Protein AF-A0A940GQX9-F1 (afdb_monomer)

Nearest PDB structures (foldseek):
  3dcx-assembly1_E  TM=7.881E-01  e=9.256E-03  Shewanella loihica PV-4
  6xtb-assembly1_E  TM=5.334E-01  e=6.607E-03  Homo sapiens
  4dx9-assembly17_g  TM=6.484E-01  e=3.370E-02  Homo sapiens
  3b77-assembly1_C  TM=5.175E-01  e=1.160E-01  Exiguobacterium sibiricum 255-15
  6vbv-assembly1_5  TM=4.400E-01  e=3.015E-01  Bos taurus

Sequence (213 aa):
MDDATRIATLDRLAGLYRAGNLTAEEYAAQKTKLLNADDADGSLPAEKPVEQFHGSTAGWLFGSGLGWLAILLILSPILAFALTDSSGVRYASLALLVAACAAIGWRWIGNVAKKYELTNQRLIMRTGIVLKRVDEIELYRIKDSRVDFSIINQLTGIGTITLRSSDVSSRESDFVLRDIPRAREIRETLRGLVDRARQRRQVRELDIDERSI

Solvent-accessible surface area (backbone atoms only — not comparable to full-atom values): 11565 Å² total; per-residue (Å²): 132,59,71,67,64,48,52,55,50,51,53,50,50,53,48,36,40,74,71,66,76,35,55,75,65,59,46,51,52,52,53,48,54,57,59,53,59,54,65,74,75,75,59,81,70,76,87,45,84,73,49,75,51,49,37,33,58,67,40,37,34,72,28,33,74,68,24,49,49,51,52,48,50,43,51,52,30,55,50,51,43,75,77,45,86,52,65,70,56,38,55,51,23,51,54,46,38,53,52,42,52,50,53,53,48,54,52,40,52,58,28,74,22,33,42,39,39,36,38,62,55,33,40,39,41,38,40,45,81,86,70,72,46,77,50,75,45,50,28,58,44,50,74,49,76,48,75,51,64,51,80,50,6,61,77,68,39,21,19,31,40,40,36,36,65,72,57,76,89,59,72,88,66,62,49,72,46,54,34,22,66,49,32,68,60,53,50,50,53,48,50,60,38,26,54,51,35,40,51,58,51,53,57,53,57,54,60,54,58,70,73,75,116

Secondary structure (DSSP, 8-state):
--HHHHHHHHHHHHHHHHTTSS-HHHHHHHHHHHHHTTTTSS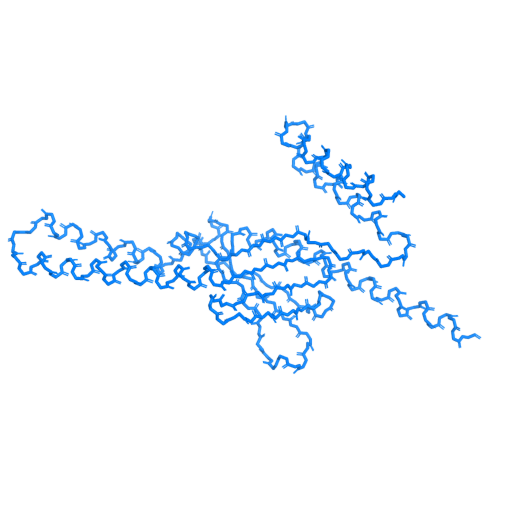SPPPP-EEEEEE--HHHHHHHSHHHHHHHHHHHHHHHHHHH---HHHHHHHHHHHHHHHHHHHHHHHHHHTEEEEEESSEEEEEE-SSS-EEEEEEGGGEEEEEEE--HHHHHHTEEEEEEEE--SSS-S--EEEEEEETHHHHHHHHHHHHHHHHHHHHHHHHHHHHT--

Radius of gyration: 23.33 Å; Cα contacts (8 Å, |Δi|>4): 265; chains: 1; bounding box: 53×35×86 Å

Foldseek 3Di:
DDPVVLVVVLVVLVVCVVVVNDDPVRSVVVNVVSVVVQVPPLDDPDKDWDDKFFADLVLCLQFDPVNVVLVCLLVVLVVQCVPDPPPVSVVVSVVSNVVSVVVSVVVVQQGVQWMWIDILFWIWIWGGDPDIDIDIDTLLQWDDKDWDGDPRCVVQQFTKIWTDGPDPVPPPDTDIRHNTHNNVVVRVVSVVSSVVNNVSVVVVVVVVVVVVD

Structure (mmCIF, N/CA/C/O backbone):
data_AF-A0A940GQX9-F1
#
_entry.id   AF-A0A940GQX9-F1
#
loop_
_atom_site.group_PDB
_atom_site.id
_atom_site.type_symbol
_atom_site.label_atom_id
_atom_site.label_alt_id
_atom_site.label_comp_id
_atom_site.label_asym_id
_atom_site.label_entity_id
_atom_site.label_seq_id
_atom_site.pdbx_PDB_ins_code
_atom_site.Cartn_x
_atom_site.Cartn_y
_atom_site.Cartn_z
_atom_site.occupancy
_atom_site.B_iso_or_equiv
_atom_site.auth_seq_id
_atom_site.auth_comp_id
_atom_site.auth_asym_id
_atom_site.auth_atom_id
_atom_site.pdbx_PDB_model_num
ATOM 1 N N . MET A 1 1 ? -30.828 -8.894 19.336 1.00 61.03 1 MET A N 1
ATOM 2 C CA . MET A 1 1 ? -31.126 -9.140 17.906 1.00 61.03 1 MET A CA 1
ATOM 3 C C . MET A 1 1 ? -30.161 -10.216 17.463 1.00 61.03 1 MET A C 1
ATOM 5 O O . MET A 1 1 ? -28.987 -10.060 17.766 1.00 61.03 1 MET A O 1
ATOM 9 N N . ASP A 1 2 ? -30.631 -11.318 16.884 1.00 69.94 2 ASP A N 1
ATOM 10 C CA . ASP A 1 2 ? -29.729 -12.399 16.472 1.00 69.94 2 ASP A CA 1
ATOM 11 C C . ASP A 1 2 ? -28.834 -11.973 15.286 1.00 69.94 2 ASP A C 1
ATOM 13 O O . ASP A 1 2 ? -29.110 -10.983 14.596 1.00 69.94 2 ASP A O 1
ATOM 17 N N . ASP A 1 3 ? -27.749 -12.721 15.066 1.00 68.44 3 ASP A N 1
ATOM 18 C CA . ASP A 1 3 ? -26.718 -12.397 14.074 1.00 68.44 3 ASP A CA 1
ATOM 19 C C . ASP A 1 3 ? -27.233 -12.471 12.619 1.00 68.44 3 ASP A C 1
ATOM 21 O O . ASP A 1 3 ? -26.827 -11.677 11.767 1.00 68.44 3 ASP A O 1
ATOM 25 N N . ALA A 1 4 ? -28.200 -13.350 12.332 1.00 73.44 4 ALA A N 1
ATOM 26 C CA . ALA A 1 4 ? -28.791 -13.509 11.002 1.00 73.44 4 ALA A CA 1
ATOM 27 C C . ALA A 1 4 ? -29.699 -12.323 10.640 1.00 73.44 4 ALA A C 1
ATOM 29 O O . ALA A 1 4 ? -29.631 -11.790 9.528 1.00 73.44 4 ALA A O 1
ATOM 30 N N . THR A 1 5 ? -30.483 -11.839 11.602 1.00 78.88 5 THR A N 1
ATOM 31 C CA . THR A 1 5 ? -31.335 -10.654 11.447 1.00 78.88 5 THR A CA 1
ATOM 32 C C . THR A 1 5 ? -30.493 -9.395 11.204 1.00 78.88 5 THR A C 1
ATOM 34 O O . THR A 1 5 ? -30.845 -8.543 10.382 1.00 78.88 5 THR A O 1
ATOM 37 N N . ARG A 1 6 ? -29.324 -9.284 11.848 1.00 72.81 6 ARG A N 1
ATOM 38 C CA . ARG A 1 6 ? -28.368 -8.182 11.633 1.00 72.81 6 ARG A CA 1
ATOM 39 C C . ARG A 1 6 ? -27.724 -8.224 10.247 1.00 72.81 6 ARG A C 1
ATOM 41 O O . ARG A 1 6 ? -27.697 -7.192 9.576 1.00 72.81 6 ARG A O 1
ATOM 48 N N . ILE A 1 7 ? -27.259 -9.391 9.794 1.00 77.31 7 ILE A N 1
ATOM 49 C CA . ILE A 1 7 ? -26.670 -9.563 8.453 1.00 77.31 7 ILE A CA 1
ATOM 50 C C . ILE A 1 7 ? -27.686 -9.202 7.364 1.00 77.31 7 ILE A C 1
ATOM 52 O O . ILE A 1 7 ? -27.360 -8.432 6.460 1.00 77.31 7 ILE A O 1
ATOM 56 N N . ALA A 1 8 ? -28.934 -9.657 7.497 1.00 84.75 8 ALA A N 1
ATOM 57 C CA . ALA A 1 8 ? -30.012 -9.282 6.583 1.00 84.75 8 ALA A CA 1
ATOM 58 C C . ALA A 1 8 ? -30.266 -7.761 6.573 1.00 84.75 8 ALA A C 1
ATOM 60 O O . ALA A 1 8 ? -30.528 -7.169 5.525 1.00 84.75 8 ALA A O 1
ATOM 61 N N . THR A 1 9 ? -30.136 -7.103 7.728 1.00 87.75 9 THR A N 1
ATOM 62 C CA . THR A 1 9 ? -30.294 -5.645 7.841 1.00 87.75 9 THR A CA 1
ATOM 63 C C . THR A 1 9 ? -29.144 -4.889 7.164 1.00 87.75 9 THR A C 1
ATOM 65 O O . THR A 1 9 ? -29.384 -3.907 6.462 1.00 87.75 9 THR A O 1
ATOM 68 N N . LEU A 1 10 ? -27.899 -5.351 7.323 1.00 85.38 10 LEU A N 1
ATOM 69 C CA . LEU A 1 10 ? -26.729 -4.754 6.669 1.00 85.38 10 LEU A CA 1
ATOM 70 C C . LEU A 1 10 ? -26.767 -4.923 5.147 1.00 85.38 10 LEU A C 1
ATOM 72 O O . LEU A 1 10 ? -26.469 -3.971 4.425 1.00 85.38 10 LEU A O 1
ATOM 76 N N . ASP A 1 11 ? -27.172 -6.096 4.657 1.00 89.44 11 ASP A N 1
ATOM 77 C CA . ASP A 1 11 ? -27.303 -6.339 3.218 1.00 89.44 11 ASP A CA 1
ATOM 78 C C . ASP A 1 11 ? -28.425 -5.482 2.608 1.00 89.44 11 ASP A C 1
ATOM 80 O O . ASP A 1 11 ? -28.253 -4.865 1.553 1.00 89.44 11 ASP A O 1
ATOM 84 N N . ARG A 1 12 ? -29.534 -5.306 3.342 1.00 91.69 12 ARG A N 1
ATOM 85 C CA . ARG A 1 12 ? -30.606 -4.372 2.969 1.00 91.69 12 ARG A CA 1
ATOM 86 C C . ARG A 1 12 ? -30.108 -2.927 2.873 1.00 91.69 12 ARG A C 1
ATOM 88 O O . ARG A 1 12 ? -30.432 -2.246 1.903 1.00 91.69 12 ARG A O 1
ATOM 95 N N . LEU A 1 13 ? -29.302 -2.460 3.828 1.00 92.38 13 LEU A N 1
ATOM 96 C CA . LEU A 1 13 ? -28.712 -1.115 3.789 1.00 92.38 13 LEU A CA 1
ATOM 97 C C . LEU A 1 13 ? -27.757 -0.929 2.608 1.00 92.38 13 LEU A C 1
ATOM 99 O O . LEU A 1 13 ? -27.811 0.095 1.928 1.00 92.38 13 LEU A O 1
ATOM 103 N N . ALA A 1 14 ? -26.924 -1.930 2.323 1.00 88.19 14 ALA A N 1
ATOM 104 C CA . ALA A 1 14 ? -26.050 -1.915 1.155 1.00 88.19 14 ALA A CA 1
ATOM 105 C C . ALA A 1 14 ? -26.852 -1.924 -0.160 1.00 88.19 14 ALA A C 1
ATOM 107 O O . ALA A 1 14 ? -26.457 -1.283 -1.135 1.00 88.19 14 ALA A O 1
ATOM 108 N N . GLY A 1 15 ? -27.988 -2.628 -0.201 1.00 89.00 15 GLY A N 1
ATOM 109 C CA . GLY A 1 15 ? -28.946 -2.581 -1.308 1.00 89.00 15 GLY A CA 1
ATOM 110 C C . GLY A 1 15 ? -29.545 -1.188 -1.513 1.00 89.00 15 GLY A C 1
ATOM 111 O O . GLY A 1 15 ? -29.549 -0.687 -2.634 1.00 89.00 15 GLY A O 1
ATOM 112 N N . LEU A 1 16 ? -29.978 -0.530 -0.436 1.00 92.19 16 LEU A N 1
ATOM 113 C CA . LEU A 1 16 ? -30.550 0.818 -0.491 1.00 92.19 16 LEU A CA 1
ATOM 114 C C . LEU A 1 16 ? -29.533 1.881 -0.926 1.00 92.19 16 LEU A C 1
ATOM 116 O O . LEU A 1 16 ? -29.869 2.742 -1.736 1.00 92.19 16 LEU A O 1
ATOM 120 N N . TYR A 1 17 ? -28.289 1.789 -0.453 1.00 91.88 17 TYR A N 1
ATOM 121 C CA . TYR A 1 17 ? -27.202 2.656 -0.911 1.00 91.88 17 TYR A CA 1
ATOM 122 C C . TYR A 1 17 ? -26.910 2.455 -2.407 1.00 91.88 17 TYR A C 1
ATOM 124 O O . TYR A 1 17 ? -26.850 3.421 -3.164 1.00 91.88 17 TYR A O 1
ATOM 132 N N . ARG A 1 18 ? -26.807 1.198 -2.868 1.00 92.56 18 ARG A N 1
ATOM 133 C CA . ARG A 1 18 ? -26.608 0.882 -4.297 1.00 92.56 18 ARG A CA 1
ATOM 134 C C . ARG A 1 18 ? -27.757 1.368 -5.183 1.00 92.56 18 ARG A C 1
ATOM 136 O O . ARG A 1 18 ? -27.513 1.733 -6.327 1.00 92.56 18 ARG A O 1
ATOM 143 N N . ALA A 1 19 ? -28.981 1.383 -4.660 1.00 91.19 19 ALA A N 1
ATOM 144 C CA . ALA A 1 19 ? -30.164 1.889 -5.351 1.00 91.19 19 ALA A CA 1
ATOM 145 C C . ALA A 1 19 ? -30.280 3.429 -5.341 1.00 91.19 19 ALA A C 1
ATOM 147 O O . ALA A 1 19 ? -31.228 3.957 -5.912 1.00 91.19 19 ALA A O 1
ATOM 148 N N . GLY A 1 20 ? -29.355 4.149 -4.690 1.00 90.06 20 GLY A N 1
ATOM 149 C CA . GLY A 1 20 ? -29.398 5.610 -4.563 1.00 90.06 20 GLY A CA 1
ATOM 150 C C . GLY A 1 20 ? -30.430 6.133 -3.557 1.00 90.06 20 GLY A C 1
ATOM 151 O O . GLY A 1 20 ? -30.648 7.337 -3.483 1.00 90.06 20 GLY A O 1
ATOM 152 N N . ASN A 1 21 ? -31.047 5.246 -2.768 1.00 91.88 21 ASN A N 1
ATOM 153 C CA . ASN A 1 21 ? -32.076 5.588 -1.777 1.00 91.88 21 ASN A CA 1
ATOM 154 C C . ASN A 1 21 ? -31.496 6.002 -0.415 1.00 91.88 21 ASN A C 1
ATOM 156 O O . ASN A 1 21 ? -32.241 6.426 0.463 1.00 91.88 21 ASN A O 1
ATOM 160 N N . LEU A 1 22 ? -30.187 5.833 -0.222 1.00 89.88 22 LEU A N 1
ATOM 161 C CA . LEU A 1 22 ? -29.443 6.352 0.921 1.00 89.88 22 LEU A CA 1
ATOM 162 C C . LEU A 1 22 ? -28.227 7.118 0.418 1.00 89.88 22 LEU A C 1
ATOM 164 O O . LEU A 1 22 ? -27.512 6.647 -0.470 1.00 89.88 22 LEU A O 1
ATOM 168 N N . THR A 1 23 ? -27.949 8.254 1.046 1.00 91.75 23 THR A N 1
ATOM 169 C CA . THR A 1 23 ? -26.666 8.932 0.866 1.00 91.75 23 THR A CA 1
ATOM 170 C C . THR A 1 23 ? -25.536 8.122 1.517 1.00 91.75 23 THR A C 1
ATOM 172 O O . THR A 1 23 ? -25.758 7.295 2.408 1.00 91.75 23 THR A O 1
ATOM 175 N N . ALA A 1 24 ? -24.292 8.352 1.082 1.00 84.31 24 ALA A N 1
ATOM 176 C CA . ALA A 1 24 ? -23.123 7.681 1.661 1.00 84.31 24 ALA A CA 1
ATOM 177 C C . ALA A 1 24 ? -22.981 7.959 3.170 1.00 84.31 24 ALA A C 1
ATOM 179 O O . ALA A 1 24 ? -22.571 7.079 3.929 1.00 84.31 24 ALA A O 1
ATOM 180 N N . GLU A 1 25 ? -23.361 9.163 3.599 1.00 87.31 25 GLU A N 1
ATOM 181 C CA . GLU A 1 25 ? -23.290 9.610 4.989 1.00 87.31 25 GLU A CA 1
ATOM 182 C C . GLU A 1 25 ? -24.340 8.909 5.866 1.00 87.31 25 GLU A C 1
ATOM 184 O O . GLU A 1 25 ? -24.007 8.357 6.917 1.00 87.31 25 GLU A O 1
ATOM 189 N N . GLU A 1 26 ? -25.586 8.810 5.395 1.00 87.44 26 GLU A N 1
ATOM 190 C CA . GLU A 1 26 ? -26.654 8.083 6.096 1.00 87.44 26 GLU A CA 1
ATOM 191 C C . GLU A 1 26 ? -26.365 6.581 6.188 1.00 87.44 26 GLU A C 1
ATOM 193 O O . GLU A 1 26 ? -26.588 5.964 7.235 1.00 87.44 26 GLU A O 1
ATOM 198 N N . TYR A 1 27 ? -25.827 5.985 5.117 1.00 86.12 27 TYR A N 1
ATOM 199 C CA . TYR A 1 27 ? -25.423 4.580 5.116 1.00 86.12 27 TYR A CA 1
ATOM 200 C C . TYR A 1 27 ? -24.316 4.331 6.145 1.00 86.12 27 TYR A C 1
ATOM 202 O O . TYR A 1 27 ? -24.415 3.394 6.941 1.00 86.12 27 TYR A O 1
ATOM 210 N N . ALA A 1 28 ? -23.291 5.188 6.174 1.00 79.50 28 ALA A N 1
ATOM 211 C CA . ALA A 1 28 ? -22.202 5.092 7.139 1.00 79.50 28 ALA A CA 1
ATOM 212 C C . ALA A 1 28 ? -22.708 5.230 8.584 1.00 79.50 28 ALA A C 1
ATOM 214 O O . ALA A 1 28 ? -22.334 4.422 9.439 1.00 79.50 28 ALA A O 1
ATOM 215 N N . ALA A 1 29 ? -23.606 6.181 8.857 1.00 82.56 29 ALA A N 1
ATOM 216 C CA . ALA A 1 29 ? -24.184 6.390 10.183 1.00 82.56 29 ALA A CA 1
ATOM 217 C C . ALA A 1 29 ? -25.022 5.187 10.656 1.00 82.56 29 ALA A C 1
ATOM 219 O O . ALA A 1 29 ? -24.835 4.695 11.773 1.00 82.56 29 ALA A O 1
ATOM 220 N N . GLN A 1 30 ? -25.909 4.658 9.804 1.00 87.25 30 GLN A N 1
ATOM 221 C CA . GLN A 1 30 ? -26.765 3.519 10.160 1.00 87.25 30 GLN A CA 1
ATOM 222 C C . GLN A 1 30 ? -25.977 2.214 10.289 1.00 87.25 30 GLN A C 1
ATOM 224 O O . GLN A 1 30 ? -26.189 1.461 11.243 1.00 87.25 30 GLN A O 1
ATOM 229 N N . LYS A 1 31 ? -25.017 1.971 9.389 1.00 84.44 31 LYS A N 1
ATOM 230 C CA . LYS A 1 31 ? -24.088 0.840 9.487 1.00 84.44 31 LYS A CA 1
ATOM 231 C C . LYS A 1 31 ? -23.291 0.902 10.789 1.00 84.44 31 LYS A C 1
ATOM 233 O O . LYS A 1 31 ? -23.176 -0.108 11.475 1.00 84.44 31 LYS A O 1
ATOM 238 N N . THR A 1 32 ? -22.807 2.084 11.169 1.00 77.69 32 THR A N 1
ATOM 239 C CA . THR A 1 32 ? -22.075 2.297 12.429 1.00 77.69 32 THR A CA 1
ATOM 240 C C . THR A 1 32 ? -22.957 2.033 13.647 1.00 77.69 32 THR A C 1
ATOM 242 O O . THR A 1 32 ? -22.532 1.343 14.566 1.00 77.69 32 THR A O 1
ATOM 245 N N . LYS A 1 33 ? -24.212 2.499 13.644 1.00 80.62 33 LYS A N 1
ATOM 246 C CA . LYS A 1 33 ? -25.158 2.251 14.743 1.00 80.62 33 LYS A CA 1
ATOM 247 C C . LYS A 1 33 ? -25.478 0.762 14.917 1.00 80.62 33 LYS A C 1
ATOM 249 O O . LYS A 1 33 ? -25.525 0.282 16.044 1.00 80.62 33 LYS A O 1
ATOM 254 N N . LEU A 1 34 ? -25.661 0.032 13.814 1.00 73.19 34 LEU A N 1
ATOM 255 C CA . LEU A 1 34 ? -25.867 -1.421 13.829 1.00 73.19 34 LEU A CA 1
ATOM 256 C C . LEU A 1 34 ? -24.622 -2.177 14.301 1.00 73.19 34 LEU A C 1
ATOM 258 O O . LEU A 1 34 ? -24.750 -3.108 15.087 1.00 73.19 34 LEU A O 1
ATOM 262 N N . LEU A 1 35 ? -23.433 -1.749 13.869 1.00 67.44 35 LEU A N 1
ATOM 263 C CA . LEU A 1 35 ? -22.158 -2.319 14.310 1.00 67.44 35 LEU A CA 1
ATOM 264 C C . LEU A 1 35 ? -21.907 -2.084 15.806 1.00 67.44 35 LEU A C 1
ATOM 266 O O . LEU A 1 35 ? -21.428 -2.983 16.482 1.00 67.44 35 LEU A O 1
ATOM 270 N N . ASN A 1 36 ? -22.253 -0.908 16.333 1.00 67.81 36 ASN A N 1
ATOM 271 C CA . ASN A 1 36 ? -22.085 -0.589 17.755 1.00 67.81 36 ASN A CA 1
ATOM 272 C C . ASN A 1 36 ? -23.110 -1.312 18.647 1.00 67.81 36 ASN A C 1
ATOM 274 O O . ASN A 1 36 ? -22.876 -1.486 19.838 1.00 67.81 36 ASN A O 1
ATOM 278 N N . ALA A 1 37 ? -24.243 -1.754 18.091 1.00 68.50 37 ALA A N 1
ATOM 279 C CA . ALA A 1 37 ? -25.240 -2.533 18.824 1.00 68.50 37 ALA A CA 1
ATOM 280 C C . ALA A 1 37 ? -24.801 -3.987 19.105 1.00 68.50 37 ALA A C 1
ATOM 282 O O . ALA A 1 37 ? -25.426 -4.640 19.942 1.00 68.50 37 ALA A O 1
ATOM 283 N N . ASP A 1 38 ? -23.765 -4.501 18.425 1.00 60.22 38 ASP A N 1
ATOM 284 C CA . ASP A 1 38 ? -23.104 -5.772 18.782 1.00 60.22 38 ASP A CA 1
ATOM 285 C C . ASP A 1 38 ? -22.294 -5.633 20.088 1.00 60.22 38 ASP A C 1
ATOM 287 O O . ASP A 1 38 ? -22.174 -6.595 20.835 1.00 60.22 38 ASP A O 1
ATOM 291 N N . ASP A 1 39 ? -21.785 -4.436 20.400 1.00 59.84 39 ASP A N 1
ATOM 292 C CA . ASP A 1 39 ? -20.877 -4.203 21.534 1.00 59.84 39 ASP A CA 1
ATOM 293 C C . ASP A 1 39 ? -21.593 -4.043 22.893 1.00 59.84 39 ASP A C 1
ATOM 295 O O . ASP A 1 39 ? -20.947 -4.091 23.937 1.00 59.84 39 ASP A O 1
ATOM 299 N N . ALA A 1 40 ? -22.919 -3.862 22.903 1.00 62.19 40 ALA A N 1
ATOM 300 C CA . ALA A 1 40 ? -23.705 -3.568 24.112 1.00 62.19 40 ALA A CA 1
ATOM 301 C C . ALA A 1 40 ? -24.126 -4.810 24.929 1.00 62.19 40 ALA A C 1
ATOM 303 O O . ALA A 1 40 ? -24.617 -4.673 26.045 1.00 62.19 40 ALA A O 1
ATOM 304 N N . ASP A 1 41 ? -23.972 -6.007 24.364 1.00 59.62 41 ASP A N 1
ATOM 305 C CA . ASP A 1 41 ? -24.396 -7.294 24.936 1.00 59.62 41 ASP A CA 1
ATOM 306 C C . ASP A 1 41 ? -23.371 -7.865 25.942 1.00 59.62 41 ASP A C 1
ATOM 308 O O . ASP A 1 41 ? -23.721 -8.655 26.814 1.00 59.62 41 ASP A O 1
ATOM 312 N N . GLY A 1 42 ? -22.107 -7.433 25.870 1.00 56.62 42 GLY A N 1
ATOM 313 C CA . GLY A 1 42 ? -21.023 -7.945 26.716 1.00 56.62 42 GLY A CA 1
ATOM 314 C C . GLY A 1 42 ? -20.420 -9.274 26.237 1.00 56.62 42 GLY A C 1
ATOM 315 O O . GLY A 1 42 ? -19.318 -9.624 26.665 1.00 56.62 42 GLY A O 1
ATOM 316 N N . SER A 1 43 ? -21.056 -9.996 25.305 1.00 58.34 43 SER A N 1
ATOM 317 C CA . SER A 1 43 ? -20.410 -11.098 24.582 1.00 58.34 43 SER A CA 1
ATOM 318 C C . SER A 1 43 ? -19.332 -10.592 23.612 1.00 58.34 43 SER A C 1
ATOM 320 O O . SER A 1 43 ? -19.441 -9.522 23.013 1.00 58.34 43 SER A O 1
ATOM 322 N N . LEU A 1 44 ? -18.241 -11.358 23.461 1.00 58.44 44 LEU A N 1
ATOM 323 C CA . LEU A 1 44 ? -17.205 -11.038 22.476 1.00 58.44 44 LEU A CA 1
ATOM 324 C C . LEU A 1 44 ? -17.824 -11.160 21.076 1.00 58.44 44 LEU A C 1
ATOM 326 O O . LEU A 1 44 ? -18.239 -12.265 20.714 1.00 58.44 44 LEU A O 1
ATOM 330 N N . PRO A 1 45 ? -17.871 -10.083 20.269 1.00 64.06 45 PRO A N 1
ATOM 331 C CA . PRO A 1 45 ? -18.419 -10.181 18.929 1.00 64.06 45 PRO A CA 1
ATOM 332 C C . PRO A 1 45 ? -17.593 -11.191 18.138 1.00 64.06 45 PRO A C 1
ATOM 334 O O . PRO A 1 45 ? -16.355 -11.140 18.154 1.00 64.06 45 PRO A O 1
ATOM 337 N N . ALA A 1 46 ? -18.286 -12.098 17.445 1.00 76.75 46 ALA A N 1
ATOM 338 C CA . ALA A 1 46 ? -17.655 -13.051 16.545 1.00 76.75 46 ALA A CA 1
ATOM 339 C C . ALA A 1 46 ? -16.695 -12.314 15.602 1.00 76.75 46 ALA A C 1
ATOM 341 O O . ALA A 1 46 ? -16.961 -11.184 15.169 1.00 76.75 46 ALA A O 1
ATOM 342 N N . GLU A 1 47 ? -15.550 -12.927 15.319 1.00 80.94 47 GLU A N 1
ATOM 343 C CA . GLU A 1 47 ? -14.584 -12.316 14.421 1.00 80.94 47 GLU A CA 1
ATOM 344 C C . GLU A 1 47 ? -15.179 -12.226 13.013 1.00 80.94 47 GLU A C 1
ATOM 346 O O . GLU A 1 47 ? -15.628 -13.225 12.450 1.00 80.94 47 GLU A O 1
ATOM 351 N N . LYS A 1 48 ? -15.219 -11.016 12.453 1.00 84.44 48 LYS A N 1
ATOM 352 C CA . LYS A 1 48 ? -15.822 -10.740 11.145 1.00 84.44 48 LYS A CA 1
ATOM 353 C C . LYS A 1 48 ? -14.832 -9.970 10.268 1.00 84.44 48 LYS A C 1
ATOM 355 O O . LYS A 1 48 ? -14.237 -8.995 10.750 1.00 84.44 48 LYS A O 1
ATOM 360 N N . PRO A 1 49 ? -14.658 -10.357 8.989 1.00 87.88 49 PRO A N 1
ATOM 361 C CA . PRO A 1 49 ? -13.858 -9.586 8.047 1.00 87.88 49 PRO A CA 1
ATOM 362 C C . PRO A 1 49 ? -14.555 -8.249 7.775 1.00 87.88 49 PRO A C 1
ATOM 364 O O . PRO A 1 49 ? -15.732 -8.208 7.416 1.00 87.88 49 PRO A O 1
ATOM 367 N N . VAL A 1 50 ? -13.834 -7.147 7.978 1.00 88.69 50 VAL A N 1
ATOM 368 C CA . VAL A 1 50 ? -14.342 -5.786 7.758 1.00 88.69 50 VAL A CA 1
ATOM 369 C C . VAL A 1 50 ? -13.996 -5.326 6.351 1.00 88.69 50 VAL A C 1
ATOM 371 O O . VAL A 1 50 ? -14.867 -4.857 5.621 1.00 88.69 50 VAL A O 1
ATOM 374 N N . GLU A 1 51 ? -12.727 -5.465 5.968 1.00 88.12 51 GLU A N 1
ATOM 375 C CA . GLU A 1 51 ? -12.241 -5.029 4.664 1.00 88.12 51 GLU A CA 1
ATOM 376 C C . GLU A 1 51 ? -11.047 -5.874 4.216 1.00 88.12 51 GLU A C 1
ATOM 378 O O . GLU A 1 51 ? -10.153 -6.186 4.999 1.00 88.12 51 GLU A O 1
ATOM 383 N N . GLN A 1 52 ? -11.018 -6.228 2.934 1.00 90.31 52 GLN A N 1
ATOM 384 C CA . GLN A 1 52 ? -9.869 -6.861 2.296 1.00 90.31 52 GLN A CA 1
ATOM 385 C C . GLN A 1 52 ? -9.291 -5.900 1.264 1.00 90.31 52 GLN A C 1
ATOM 387 O O . GLN A 1 52 ? -10.027 -5.313 0.471 1.00 90.31 52 GLN A O 1
ATOM 392 N N . PHE A 1 53 ? -7.972 -5.740 1.265 1.00 90.25 53 PHE A N 1
ATOM 393 C CA . PHE A 1 53 ? -7.286 -4.829 0.357 1.00 90.25 53 PHE A CA 1
ATOM 394 C C . PHE A 1 53 ? -5.893 -5.346 -0.016 1.00 90.25 53 PHE A C 1
ATOM 396 O O . PHE A 1 53 ? -5.324 -6.241 0.609 1.00 90.25 53 PHE A O 1
ATOM 403 N N . HIS A 1 54 ? -5.330 -4.793 -1.084 1.00 88.00 54 HIS A N 1
ATOM 404 C CA . HIS A 1 54 ? -3.993 -5.125 -1.565 1.00 88.00 54 HIS A CA 1
ATOM 405 C C . HIS A 1 54 ? -3.339 -3.890 -2.187 1.00 88.00 54 HIS A C 1
ATOM 407 O O . HIS A 1 54 ? -4.012 -2.908 -2.509 1.00 88.00 54 HIS A O 1
ATOM 413 N N . GLY A 1 55 ? -2.020 -3.945 -2.371 1.00 85.00 55 GLY A N 1
ATOM 414 C CA . GLY A 1 55 ? -1.303 -2.902 -3.102 1.00 85.00 55 GLY A CA 1
ATOM 415 C C . GLY A 1 55 ? -1.750 -2.856 -4.566 1.00 85.00 55 GLY A C 1
ATOM 416 O O . GLY A 1 55 ? -1.980 -3.898 -5.188 1.00 85.00 55 GLY A O 1
ATOM 417 N N . SER A 1 56 ? -1.883 -1.657 -5.130 1.00 84.44 56 SER A N 1
ATOM 418 C CA . SER A 1 56 ? -2.266 -1.461 -6.529 1.00 84.44 56 SER A CA 1
ATOM 419 C C . SER A 1 56 ? -1.044 -1.167 -7.392 1.00 84.44 56 SER A C 1
ATOM 421 O O . SER A 1 56 ? -0.346 -0.180 -7.183 1.00 84.44 56 SER A O 1
ATOM 423 N N . THR A 1 57 ? -0.799 -1.989 -8.416 1.00 82.69 57 THR A N 1
ATOM 424 C CA . THR A 1 57 ? 0.268 -1.728 -9.402 1.00 82.69 57 THR A CA 1
ATOM 425 C C . THR A 1 57 ? -0.045 -0.508 -10.258 1.00 82.69 57 THR A C 1
ATOM 427 O O . THR A 1 57 ? 0.853 0.280 -10.532 1.00 82.69 57 THR A O 1
ATOM 430 N N . ALA A 1 58 ? -1.316 -0.306 -10.621 1.00 78.31 58 ALA A N 1
ATOM 431 C CA . ALA A 1 58 ? -1.750 0.927 -11.272 1.00 78.31 58 ALA A CA 1
ATOM 432 C C . ALA A 1 58 ? -1.565 2.121 -10.327 1.00 78.31 58 ALA A C 1
ATOM 434 O O . ALA A 1 58 ? -1.074 3.168 -10.737 1.00 78.31 58 ALA A O 1
ATOM 435 N N . GLY A 1 59 ? -1.871 1.934 -9.041 1.00 79.81 59 GLY A N 1
ATOM 436 C CA . GLY A 1 59 ? -1.655 2.972 -8.044 1.00 79.81 59 GLY A CA 1
ATOM 437 C C . GLY A 1 59 ? -0.186 3.343 -7.867 1.00 79.81 59 GLY A C 1
ATOM 438 O O . GLY A 1 59 ? 0.147 4.519 -7.804 1.00 79.81 59 GLY A O 1
ATOM 439 N N . TRP A 1 60 ? 0.712 2.361 -7.903 1.00 84.62 60 TRP A N 1
ATOM 440 C CA . TRP A 1 60 ? 2.150 2.604 -7.955 1.00 84.62 60 TRP A CA 1
ATOM 441 C C . TRP A 1 60 ? 2.569 3.339 -9.241 1.00 84.62 60 TRP A C 1
ATOM 443 O O . TRP A 1 60 ? 3.362 4.280 -9.175 1.00 84.62 60 TRP A O 1
ATOM 453 N N . LEU A 1 61 ? 2.034 2.938 -10.400 1.00 82.56 61 LEU A N 1
ATOM 454 C CA . LEU A 1 61 ? 2.402 3.503 -11.700 1.00 82.56 61 LEU A CA 1
ATOM 455 C C . LEU A 1 61 ? 2.013 4.986 -11.816 1.00 82.56 61 LEU A C 1
ATOM 457 O O . LEU A 1 61 ? 2.806 5.799 -12.279 1.00 82.56 61 LEU A O 1
ATOM 461 N N . PHE A 1 62 ? 0.811 5.343 -11.366 1.00 79.62 62 PHE A N 1
ATOM 462 C CA . PHE A 1 62 ? 0.312 6.715 -11.461 1.00 79.62 62 PHE A CA 1
ATOM 463 C C . PHE A 1 62 ? 0.653 7.567 -10.237 1.00 79.62 62 PHE A C 1
ATOM 465 O O . PHE A 1 62 ? 0.793 8.778 -10.373 1.00 79.62 62 PHE A O 1
ATOM 472 N N . GLY A 1 63 ? 0.808 6.959 -9.058 1.00 75.00 63 GLY A N 1
ATOM 473 C CA . GLY A 1 63 ? 1.039 7.646 -7.784 1.00 75.00 63 GLY A CA 1
ATOM 474 C C . GLY A 1 63 ? 2.512 7.884 -7.425 1.00 75.00 63 GLY A C 1
ATOM 475 O O . GLY A 1 63 ? 2.828 8.732 -6.583 1.00 75.00 63 GLY A O 1
ATOM 476 N N . SER A 1 64 ? 3.450 7.183 -8.075 1.00 80.81 64 SER A N 1
ATOM 477 C CA . SER A 1 64 ? 4.885 7.314 -7.796 1.00 80.81 64 SER A CA 1
ATOM 478 C C . SER A 1 64 ? 5.663 7.919 -8.966 1.00 80.81 64 SER A C 1
ATOM 480 O O . SER A 1 64 ? 5.408 7.607 -10.126 1.00 80.81 64 SER A O 1
ATOM 482 N N . GLY A 1 65 ? 6.678 8.740 -8.667 1.00 81.06 65 GLY A N 1
ATOM 483 C CA . GLY A 1 65 ? 7.595 9.260 -9.692 1.00 81.06 65 GLY A CA 1
ATOM 484 C C . GLY A 1 65 ? 8.338 8.150 -10.452 1.00 81.06 65 GLY A C 1
ATOM 485 O O . GLY A 1 65 ? 8.604 8.290 -11.641 1.00 81.06 65 GLY A O 1
ATOM 486 N N . LEU A 1 66 ? 8.590 7.006 -9.798 1.00 80.94 66 LEU A N 1
ATOM 487 C CA . LEU A 1 66 ? 9.134 5.810 -10.452 1.00 80.94 66 LEU A CA 1
ATOM 488 C C . LEU A 1 66 ? 8.183 5.233 -11.508 1.00 80.94 66 LEU A C 1
ATOM 490 O O . LEU A 1 66 ? 8.644 4.714 -12.520 1.00 80.94 66 LEU A O 1
ATOM 494 N N . GLY A 1 67 ? 6.874 5.308 -11.276 1.00 84.75 67 GLY A N 1
ATOM 495 C CA . GLY A 1 67 ? 5.871 4.837 -12.222 1.00 84.75 67 GLY A CA 1
ATOM 496 C C . GLY A 1 67 ? 5.843 5.672 -13.502 1.00 84.75 67 GLY A C 1
ATOM 497 O O . GLY A 1 67 ? 5.883 5.120 -14.600 1.00 84.75 67 GLY A O 1
ATOM 498 N N . TRP A 1 68 ? 5.912 6.998 -13.371 1.00 84.44 68 TRP A N 1
ATOM 499 C CA . TRP A 1 68 ? 6.073 7.908 -14.510 1.00 84.44 68 TRP A CA 1
ATOM 500 C C . TRP A 1 68 ? 7.389 7.681 -15.257 1.00 84.44 68 TRP A C 1
ATOM 502 O O . TRP A 1 68 ? 7.395 7.659 -16.487 1.00 84.44 68 TRP A O 1
ATOM 512 N N . LEU A 1 69 ? 8.490 7.435 -14.538 1.00 86.19 69 LEU A N 1
ATOM 513 C CA . LEU A 1 69 ? 9.759 7.050 -15.158 1.00 86.19 69 LEU A CA 1
ATOM 514 C C . LEU A 1 69 ? 9.599 5.757 -15.963 1.00 86.19 69 LEU A C 1
ATOM 516 O O . LEU A 1 69 ? 10.046 5.713 -17.102 1.00 86.19 69 LEU A O 1
ATOM 520 N N . ALA A 1 70 ? 8.913 4.742 -15.432 1.00 86.81 70 ALA A N 1
ATOM 521 C CA . ALA A 1 70 ? 8.652 3.499 -16.158 1.00 86.81 70 ALA A CA 1
ATOM 522 C C . ALA A 1 70 ? 7.813 3.723 -17.431 1.00 86.81 70 ALA A C 1
ATOM 524 O O . ALA A 1 70 ? 8.104 3.123 -18.464 1.00 86.81 70 ALA A O 1
ATOM 525 N N . ILE A 1 71 ? 6.825 4.625 -17.391 1.00 87.94 71 ILE A N 1
ATOM 526 C CA . ILE A 1 71 ? 6.050 5.020 -18.577 1.00 87.94 71 ILE A CA 1
ATOM 527 C C . ILE A 1 71 ? 6.960 5.682 -19.618 1.00 87.94 71 ILE A C 1
ATOM 529 O O . ILE A 1 71 ? 6.932 5.295 -20.784 1.00 87.94 71 ILE A O 1
ATOM 533 N N . LEU A 1 72 ? 7.805 6.633 -19.213 1.00 89.81 72 LEU A N 1
ATOM 534 C CA . LEU A 1 72 ? 8.760 7.294 -20.111 1.00 89.81 72 LEU A CA 1
ATOM 535 C C . LEU A 1 72 ? 9.788 6.312 -20.684 1.00 89.81 72 LEU A C 1
ATOM 537 O O . LEU A 1 72 ? 10.151 6.413 -21.856 1.00 89.81 72 LEU A O 1
ATOM 541 N N . LEU A 1 73 ? 10.210 5.334 -19.881 1.00 88.75 73 LEU A N 1
ATOM 542 C CA . LEU A 1 73 ? 11.131 4.272 -20.278 1.00 88.75 73 LEU A CA 1
ATOM 543 C C . LEU A 1 73 ? 10.525 3.343 -21.341 1.00 88.75 73 LEU A C 1
ATOM 545 O O . LEU A 1 73 ? 11.268 2.711 -22.080 1.00 88.75 73 LEU A O 1
ATOM 549 N N . ILE A 1 74 ? 9.194 3.284 -21.447 1.00 90.75 74 ILE A N 1
ATOM 550 C CA . ILE A 1 74 ? 8.469 2.581 -22.516 1.00 90.75 74 ILE A CA 1
ATOM 551 C C . ILE A 1 74 ? 8.211 3.508 -23.709 1.00 90.75 74 ILE A C 1
ATOM 553 O O . ILE A 1 74 ? 8.402 3.118 -24.856 1.00 90.75 74 ILE A O 1
ATOM 557 N N . LEU A 1 75 ? 7.804 4.752 -23.463 1.00 91.56 75 LEU A N 1
ATOM 558 C CA . LEU A 1 75 ? 7.454 5.709 -24.517 1.00 91.56 75 LEU A CA 1
ATOM 559 C C . LEU A 1 75 ? 8.662 6.123 -25.369 1.00 91.56 75 LEU A C 1
ATOM 561 O O . LEU A 1 75 ? 8.555 6.191 -26.592 1.00 91.56 75 LEU A O 1
ATOM 565 N N . SER A 1 76 ? 9.813 6.354 -24.735 1.00 90.38 76 SER A N 1
ATOM 566 C CA . SER A 1 76 ? 11.062 6.740 -25.404 1.00 90.38 76 SER A CA 1
ATOM 567 C C . SER A 1 76 ? 11.525 5.730 -26.471 1.00 90.38 76 SER A C 1
ATOM 569 O O . SER A 1 76 ? 11.685 6.129 -27.628 1.00 90.38 76 SER A O 1
ATOM 571 N N . PRO A 1 77 ? 11.679 4.421 -26.176 1.00 90.31 77 PRO A N 1
ATOM 572 C CA . PRO A 1 77 ? 12.090 3.446 -27.186 1.00 90.31 77 PRO A CA 1
ATOM 573 C C . PRO A 1 77 ? 11.039 3.222 -28.281 1.00 90.31 77 PRO A C 1
ATOM 575 O O . PRO A 1 77 ? 11.427 2.988 -29.426 1.00 90.31 77 PRO A O 1
ATOM 578 N N . ILE A 1 78 ? 9.736 3.330 -27.976 1.00 91.94 78 ILE A N 1
ATOM 579 C CA . ILE A 1 78 ? 8.664 3.267 -28.991 1.00 91.94 78 ILE A CA 1
ATOM 580 C C . ILE A 1 78 ? 8.830 4.406 -29.996 1.00 91.94 78 ILE A C 1
ATOM 582 O O . ILE A 1 78 ? 8.799 4.181 -31.206 1.00 91.94 78 ILE A O 1
ATOM 586 N N . LEU A 1 79 ? 9.052 5.623 -29.498 1.00 93.19 79 LEU A N 1
ATOM 587 C CA . LEU A 1 79 ? 9.253 6.791 -30.343 1.00 93.19 79 LEU A CA 1
ATOM 588 C C . LEU A 1 79 ? 10.543 6.670 -31.168 1.00 93.19 79 LEU A C 1
ATOM 590 O O . LEU A 1 79 ? 10.520 6.890 -32.377 1.00 93.19 79 LEU A O 1
ATOM 594 N N . ALA A 1 80 ? 11.650 6.248 -30.550 1.00 89.06 80 ALA A N 1
ATOM 595 C CA . ALA A 1 80 ? 12.917 6.025 -31.246 1.00 89.06 80 ALA A CA 1
ATOM 596 C C . ALA A 1 80 ? 12.800 4.959 -32.351 1.00 89.06 80 ALA A C 1
ATOM 598 O O . ALA A 1 80 ? 13.359 5.138 -33.432 1.00 89.06 80 ALA A O 1
ATOM 599 N N . PHE A 1 81 ? 12.037 3.886 -32.105 1.00 91.50 81 PHE A N 1
ATOM 600 C CA . PHE A 1 81 ? 11.759 2.841 -33.093 1.00 91.50 81 PHE A CA 1
ATOM 601 C C . PHE A 1 81 ? 10.948 3.360 -34.288 1.00 91.50 81 PHE A C 1
ATOM 603 O O . PHE A 1 81 ? 11.180 2.921 -35.411 1.00 91.50 81 PHE A O 1
ATOM 610 N N . ALA A 1 82 ? 10.007 4.2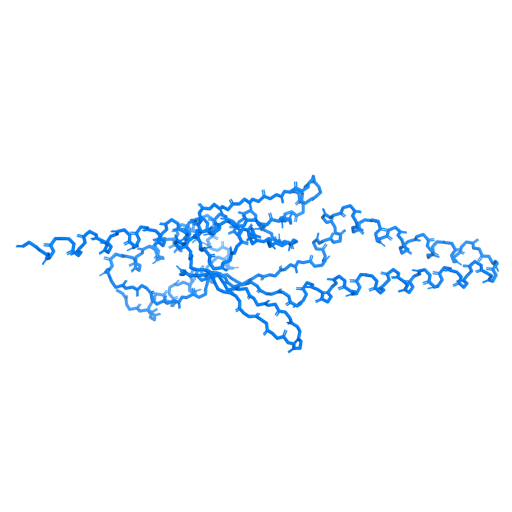81 -34.057 1.00 90.19 82 ALA A N 1
ATOM 611 C CA . ALA A 1 82 ? 9.158 4.846 -35.105 1.00 90.19 82 ALA A CA 1
ATOM 612 C C . ALA A 1 82 ? 9.870 5.909 -35.960 1.00 90.19 82 ALA A C 1
ATOM 614 O O . ALA A 1 82 ? 9.565 6.043 -37.141 1.00 90.19 82 ALA A O 1
ATOM 615 N N . LEU A 1 83 ? 10.801 6.667 -35.371 1.00 92.25 83 LEU A N 1
ATOM 616 C CA . LEU A 1 83 ? 11.457 7.806 -36.026 1.00 92.25 83 LEU A CA 1
ATOM 617 C C . LEU A 1 83 ? 12.808 7.472 -36.675 1.00 92.25 83 LEU A C 1
ATOM 619 O O . LEU A 1 83 ? 13.361 8.313 -37.382 1.00 92.25 83 LEU A O 1
ATOM 623 N N . THR A 1 84 ? 13.360 6.281 -36.429 1.00 90.88 84 THR A N 1
ATOM 624 C CA . THR A 1 84 ? 14.736 5.943 -36.819 1.00 90.88 84 THR A CA 1
ATOM 625 C C . THR A 1 84 ? 14.790 4.681 -37.671 1.00 90.88 84 THR A C 1
ATOM 627 O O . THR A 1 84 ? 14.287 3.636 -37.267 1.00 90.88 84 THR A O 1
ATOM 630 N N . ASP A 1 85 ? 15.491 4.745 -38.806 1.00 90.25 85 ASP A N 1
ATOM 631 C CA . ASP A 1 85 ? 15.642 3.598 -39.718 1.00 90.25 85 ASP A CA 1
ATOM 632 C C . ASP A 1 85 ? 16.936 2.789 -39.490 1.00 90.25 85 ASP A C 1
ATOM 634 O O . ASP A 1 85 ? 17.151 1.724 -40.066 1.00 90.25 85 ASP A O 1
ATOM 638 N N . SER A 1 86 ? 17.802 3.259 -38.585 1.00 92.62 86 SER A N 1
ATOM 639 C CA . SER A 1 86 ? 18.988 2.518 -38.147 1.00 92.62 86 SER A CA 1
ATOM 640 C C . SER A 1 86 ? 18.590 1.209 -37.465 1.00 92.62 86 SER A C 1
ATOM 642 O O . SER A 1 86 ? 17.979 1.204 -36.392 1.00 92.62 86 SER A O 1
ATOM 644 N N . SER A 1 87 ? 18.995 0.085 -38.058 1.00 89.88 87 SER A N 1
ATOM 645 C CA . SER A 1 87 ? 18.755 -1.259 -37.523 1.00 89.88 87 SER A CA 1
ATOM 646 C C . SER A 1 87 ? 19.275 -1.417 -36.090 1.00 89.88 87 SER A C 1
ATOM 648 O O . SER A 1 87 ? 18.585 -1.988 -35.248 1.00 89.88 87 SER A O 1
ATOM 650 N N . GLY A 1 88 ? 20.438 -0.836 -35.776 1.00 92.00 88 GLY A N 1
ATOM 651 C CA . GLY A 1 88 ? 21.014 -0.861 -34.429 1.00 92.00 88 GLY A CA 1
ATOM 652 C C . GLY A 1 88 ? 20.115 -0.198 -33.380 1.00 92.00 88 GLY A C 1
ATOM 653 O O . GLY A 1 88 ? 19.900 -0.760 -32.306 1.00 92.00 88 GLY A O 1
ATOM 654 N N . VAL A 1 89 ? 19.520 0.954 -33.711 1.00 90.31 89 VAL A N 1
ATOM 655 C CA . VAL A 1 89 ? 18.599 1.668 -32.809 1.00 90.31 89 VAL A CA 1
ATOM 656 C C . VAL A 1 89 ? 17.315 0.868 -32.602 1.00 90.31 89 VAL A C 1
ATOM 658 O O . VAL A 1 89 ? 16.823 0.780 -31.481 1.00 90.31 89 VAL A O 1
ATOM 661 N N . ARG A 1 90 ? 16.802 0.213 -33.649 1.00 88.50 90 ARG A N 1
ATOM 662 C CA . ARG A 1 90 ? 15.572 -0.589 -33.561 1.00 88.50 90 ARG A CA 1
ATOM 663 C C . ARG A 1 90 ? 15.730 -1.786 -32.623 1.00 88.50 90 ARG A C 1
ATOM 665 O O . ARG A 1 90 ? 14.858 -2.014 -31.784 1.00 88.50 90 ARG A O 1
ATOM 672 N N . TYR A 1 91 ? 16.851 -2.507 -32.706 1.00 92.75 91 TYR A N 1
ATOM 673 C CA . TYR A 1 91 ? 17.134 -3.609 -31.780 1.00 92.75 91 TYR A CA 1
ATOM 674 C C . TYR A 1 91 ? 17.365 -3.120 -30.347 1.00 92.7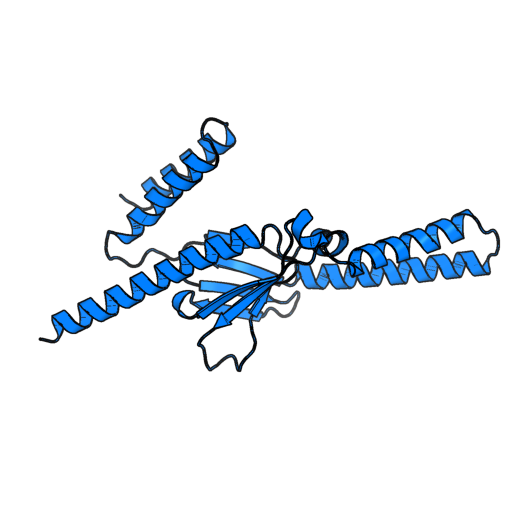5 91 TYR A C 1
ATOM 676 O O . TYR A 1 91 ? 16.852 -3.730 -29.407 1.00 92.75 91 TYR A O 1
ATOM 684 N N . ALA A 1 92 ? 18.067 -1.997 -30.170 1.00 92.31 92 ALA A N 1
ATOM 685 C CA . ALA A 1 92 ? 18.267 -1.396 -28.854 1.00 92.31 92 ALA A CA 1
ATOM 686 C C . ALA A 1 92 ? 16.934 -0.967 -28.207 1.00 92.31 92 ALA A C 1
ATOM 688 O O . ALA A 1 92 ? 16.692 -1.283 -27.042 1.00 92.31 92 ALA A O 1
ATOM 689 N N . SER A 1 93 ? 16.037 -0.326 -28.966 1.00 92.12 93 SER A N 1
ATOM 690 C CA . SER A 1 93 ? 14.696 0.050 -28.497 1.00 92.12 93 SER A CA 1
ATOM 691 C C . SER A 1 93 ? 13.869 -1.162 -28.069 1.00 92.12 93 SER A C 1
ATOM 693 O O . SER A 1 93 ? 13.214 -1.121 -27.027 1.00 92.12 93 SER A O 1
ATOM 695 N N . LEU A 1 94 ? 13.914 -2.260 -28.832 1.00 90.69 94 LEU A N 1
ATOM 696 C CA . LEU A 1 94 ? 13.195 -3.486 -28.481 1.00 90.69 94 LEU A CA 1
ATOM 697 C C . LEU A 1 94 ? 13.737 -4.109 -27.186 1.00 90.69 94 LEU A C 1
ATOM 699 O O . LEU A 1 94 ? 12.957 -4.480 -26.311 1.00 90.69 94 LEU A O 1
ATOM 703 N N . ALA A 1 95 ? 15.062 -4.183 -27.033 1.00 92.62 95 ALA A N 1
ATOM 704 C CA . ALA A 1 95 ? 15.687 -4.701 -25.817 1.00 92.62 95 ALA A CA 1
ATOM 705 C C . ALA A 1 95 ? 15.309 -3.867 -24.580 1.00 92.62 95 ALA A C 1
ATOM 707 O O . ALA A 1 95 ? 14.980 -4.418 -23.527 1.00 92.62 95 ALA A O 1
ATOM 708 N N . LEU A 1 96 ? 15.291 -2.538 -24.723 1.00 91.69 96 LEU A N 1
ATOM 709 C CA . LEU A 1 96 ? 14.924 -1.617 -23.650 1.00 91.69 96 LEU A CA 1
ATOM 710 C C . LEU A 1 96 ? 13.442 -1.748 -23.271 1.00 91.69 96 LEU A C 1
ATOM 712 O O . LEU A 1 96 ? 13.119 -1.768 -22.084 1.00 91.69 96 LEU A O 1
ATOM 716 N N . LEU A 1 97 ? 12.554 -1.939 -24.252 1.00 92.38 97 LEU A N 1
ATOM 717 C CA . LEU A 1 97 ? 11.138 -2.229 -24.007 1.00 92.38 97 LEU A CA 1
ATOM 718 C C . LEU A 1 97 ? 10.931 -3.523 -23.226 1.00 92.38 97 LEU A C 1
ATOM 720 O O . LEU A 1 97 ? 10.160 -3.548 -22.267 1.00 92.38 97 LEU A O 1
ATOM 724 N N . VAL A 1 98 ? 11.632 -4.591 -23.603 1.00 93.44 98 VAL A N 1
ATOM 725 C CA . VAL A 1 98 ? 11.552 -5.872 -22.891 1.00 93.44 98 VAL A CA 1
ATOM 726 C C . VAL A 1 98 ? 12.018 -5.710 -21.443 1.00 93.44 98 VAL A C 1
ATOM 728 O O . VAL A 1 98 ? 11.338 -6.181 -20.530 1.00 93.44 98 VAL A O 1
ATOM 731 N N . ALA A 1 99 ? 13.119 -4.989 -21.210 1.00 92.31 99 ALA A N 1
ATOM 732 C CA . ALA A 1 99 ? 13.603 -4.696 -19.862 1.00 92.31 99 ALA A CA 1
ATOM 733 C C . ALA A 1 99 ? 12.591 -3.868 -19.044 1.00 92.31 99 ALA A C 1
ATOM 735 O O . ALA A 1 99 ? 12.340 -4.180 -17.877 1.00 92.31 99 ALA A O 1
ATOM 736 N N . ALA A 1 100 ? 11.960 -2.862 -19.658 1.00 90.25 100 ALA A N 1
ATOM 737 C CA . ALA A 1 100 ? 10.919 -2.044 -19.034 1.00 90.25 100 ALA A CA 1
ATOM 738 C C . ALA A 1 100 ? 9.718 -2.894 -18.593 1.00 90.25 100 ALA A C 1
ATOM 740 O O . ALA A 1 100 ? 9.288 -2.847 -17.438 1.00 90.25 100 ALA A O 1
ATOM 741 N N . CYS A 1 101 ? 9.207 -3.717 -19.511 1.00 91.75 101 CYS A N 1
ATOM 742 C CA . CYS A 1 101 ? 8.094 -4.624 -19.261 1.00 91.75 101 CYS A CA 1
ATOM 743 C C . CYS A 1 101 ? 8.435 -5.640 -18.166 1.00 91.75 101 CYS A C 1
ATOM 745 O O . CYS A 1 101 ? 7.611 -5.881 -17.284 1.00 91.75 101 CYS A O 1
ATOM 747 N N . ALA A 1 102 ? 9.653 -6.189 -18.167 1.00 92.19 102 ALA A N 1
ATOM 748 C CA . ALA A 1 102 ? 10.116 -7.101 -17.124 1.00 92.19 102 ALA A CA 1
ATOM 749 C C . ALA A 1 102 ? 10.152 -6.423 -15.743 1.00 92.19 102 ALA A C 1
ATOM 751 O O . ALA A 1 102 ? 9.697 -7.012 -14.762 1.00 92.19 102 ALA A O 1
ATOM 752 N N . ALA A 1 103 ? 10.617 -5.173 -15.657 1.00 89.19 103 ALA A N 1
ATOM 753 C CA . ALA A 1 103 ? 10.644 -4.417 -14.405 1.00 89.19 103 ALA A CA 1
ATOM 754 C C . ALA A 1 103 ? 9.231 -4.139 -13.853 1.00 89.19 103 ALA A C 1
ATOM 756 O O . ALA A 1 103 ? 8.976 -4.342 -12.662 1.00 89.19 103 ALA A O 1
ATOM 757 N N . ILE A 1 104 ? 8.289 -3.731 -14.713 1.00 89.50 104 ILE A N 1
ATOM 758 C CA . ILE A 1 104 ? 6.882 -3.534 -14.322 1.00 89.50 104 ILE A CA 1
ATOM 759 C C . ILE A 1 104 ? 6.251 -4.867 -13.908 1.00 89.50 104 ILE A C 1
ATOM 761 O O . ILE A 1 104 ? 5.576 -4.933 -12.879 1.00 89.50 104 ILE A O 1
ATOM 765 N N . GLY A 1 105 ? 6.509 -5.938 -14.664 1.00 90.94 105 GLY A N 1
ATOM 766 C CA . GLY A 1 105 ? 6.054 -7.290 -14.350 1.00 90.94 105 GLY A CA 1
ATOM 767 C C . GLY A 1 105 ? 6.548 -7.757 -12.981 1.00 90.94 105 GLY A C 1
ATOM 768 O O . GLY A 1 105 ? 5.753 -8.218 -12.165 1.00 90.94 105 GLY A O 1
ATOM 769 N N . TRP A 1 106 ? 7.828 -7.544 -12.669 1.00 89.81 106 TRP A N 1
ATOM 770 C CA . TRP A 1 106 ? 8.400 -7.857 -11.358 1.00 89.81 106 TRP A CA 1
ATOM 771 C C . TRP A 1 106 ? 7.689 -7.112 -10.222 1.00 89.81 106 TRP A C 1
ATOM 773 O O . TRP A 1 106 ? 7.350 -7.692 -9.186 1.00 89.81 106 TRP A O 1
ATOM 783 N N . ARG A 1 107 ? 7.396 -5.823 -10.425 1.00 88.38 107 ARG A N 1
ATOM 784 C CA . ARG A 1 107 ? 6.659 -5.021 -9.443 1.00 88.38 107 ARG A CA 1
ATOM 785 C C . ARG A 1 107 ? 5.220 -5.509 -9.269 1.00 88.38 107 ARG A C 1
ATOM 787 O O . ARG A 1 107 ? 4.744 -5.594 -8.137 1.00 88.38 107 ARG A O 1
ATOM 794 N N . TRP A 1 108 ? 4.555 -5.860 -10.369 1.00 88.62 108 TRP A N 1
ATOM 795 C CA . TRP A 1 108 ? 3.201 -6.409 -10.369 1.00 88.62 108 TRP A CA 1
ATOM 796 C C . TRP A 1 108 ? 3.123 -7.724 -9.587 1.00 88.62 108 TRP A C 1
ATOM 798 O O . TRP A 1 108 ? 2.270 -7.854 -8.709 1.00 88.62 108 TRP A O 1
ATOM 808 N N . ILE A 1 109 ? 4.066 -8.642 -9.821 1.00 89.00 109 ILE A N 1
ATOM 809 C CA . ILE A 1 109 ? 4.196 -9.909 -9.086 1.00 89.00 109 ILE A CA 1
ATOM 810 C C . ILE A 1 109 ? 4.297 -9.645 -7.578 1.00 89.00 109 ILE A C 1
ATOM 812 O O . ILE A 1 109 ? 3.581 -10.261 -6.788 1.00 89.00 109 ILE A O 1
ATOM 816 N N . GLY A 1 110 ? 5.134 -8.687 -7.168 1.00 87.50 110 GLY A N 1
ATOM 817 C CA . GLY A 1 110 ? 5.296 -8.326 -5.758 1.00 87.50 110 GLY A CA 1
ATOM 818 C C . GLY A 1 110 ? 4.022 -7.785 -5.098 1.00 87.50 110 GLY A C 1
ATOM 819 O O . GLY A 1 110 ? 3.784 -8.061 -3.922 1.00 87.50 110 GLY A O 1
ATOM 820 N N . ASN A 1 111 ? 3.194 -7.046 -5.839 1.00 86.00 111 ASN A N 1
ATOM 821 C CA . ASN A 1 111 ? 1.922 -6.527 -5.334 1.00 86.00 111 ASN A CA 1
ATOM 822 C C . ASN A 1 111 ? 0.860 -7.628 -5.231 1.00 86.00 111 ASN A C 1
ATOM 824 O O . ASN A 1 111 ? 0.172 -7.717 -4.219 1.00 86.00 111 ASN A O 1
ATOM 828 N N . VAL A 1 112 ? 0.767 -8.510 -6.231 1.00 85.69 112 VAL A N 1
ATOM 829 C CA . VAL A 1 112 ? -0.158 -9.659 -6.215 1.00 85.69 112 VAL A CA 1
ATOM 830 C C . VAL A 1 112 ? 0.191 -10.650 -5.100 1.00 85.69 112 VAL A C 1
ATOM 832 O O . VAL A 1 112 ? -0.697 -11.276 -4.519 1.00 85.69 112 VAL A O 1
ATOM 835 N N . ALA A 1 113 ? 1.476 -10.763 -4.760 1.00 89.00 113 ALA A N 1
ATOM 836 C CA . ALA A 1 113 ? 1.959 -11.609 -3.676 1.00 89.00 113 ALA A CA 1
ATOM 837 C C . ALA A 1 113 ? 1.544 -11.133 -2.272 1.00 89.00 113 ALA A C 1
ATOM 839 O O . ALA A 1 113 ? 1.748 -11.883 -1.320 1.00 89.00 113 ALA A O 1
ATOM 840 N N . LYS A 1 114 ? 1.020 -9.909 -2.110 1.00 91.25 114 LYS A N 1
ATOM 841 C CA . LYS A 1 114 ? 0.679 -9.324 -0.805 1.00 91.25 114 LYS A CA 1
ATOM 842 C C . LYS A 1 114 ? -0.814 -9.048 -0.705 1.00 91.25 114 LYS A C 1
ATOM 844 O O . LYS A 1 114 ? -1.362 -8.270 -1.482 1.00 91.25 114 LYS A O 1
ATOM 849 N N . LYS A 1 115 ? -1.467 -9.651 0.285 1.00 92.44 115 LYS A N 1
ATOM 850 C CA . LYS A 1 115 ? -2.887 -9.434 0.584 1.00 92.44 115 LYS A CA 1
ATOM 851 C C . LYS A 1 115 ? -3.065 -9.069 2.047 1.00 92.44 115 LYS A C 1
ATOM 853 O O . LYS A 1 115 ? -2.439 -9.674 2.916 1.00 92.44 115 LYS A O 1
ATOM 858 N N . TYR A 1 116 ? -3.938 -8.106 2.293 1.00 93.75 116 TYR A N 1
ATOM 859 C CA . TYR A 1 116 ? -4.249 -7.592 3.615 1.00 93.75 116 TYR A CA 1
ATOM 860 C C . TYR A 1 116 ? -5.727 -7.810 3.905 1.00 93.75 116 TYR A C 1
ATOM 862 O O . TYR A 1 116 ? -6.587 -7.554 3.061 1.00 93.75 116 TYR A O 1
ATOM 870 N N . GLU A 1 117 ? -6.017 -8.286 5.103 1.00 94.00 117 GLU A N 1
ATOM 871 C CA . GLU A 1 117 ? -7.370 -8.539 5.571 1.00 94.00 117 GLU A CA 1
ATOM 872 C C . GLU A 1 117 ? -7.527 -7.930 6.959 1.00 94.00 117 GLU A C 1
ATOM 874 O O . GLU A 1 117 ? -6.855 -8.316 7.914 1.00 94.00 117 GLU A O 1
ATOM 879 N N . LEU A 1 118 ? -8.388 -6.923 7.048 1.00 93.50 118 LEU A N 1
ATOM 880 C CA . LEU A 1 118 ? -8.716 -6.226 8.275 1.00 93.50 118 LEU A CA 1
ATOM 881 C C . LEU A 1 118 ? -10.005 -6.812 8.841 1.00 93.50 118 LEU A C 1
ATOM 883 O O . LEU A 1 118 ? -11.055 -6.777 8.199 1.00 93.50 118 LEU A O 1
ATOM 887 N N . THR A 1 119 ? -9.921 -7.338 10.055 1.00 92.19 119 THR A N 1
ATOM 888 C CA . THR A 1 119 ? -11.067 -7.856 10.809 1.00 92.19 119 THR A CA 1
ATOM 889 C C . THR A 1 119 ? -11.416 -6.902 11.951 1.00 92.19 119 THR A C 1
ATOM 891 O O . THR A 1 119 ? -10.754 -5.887 12.162 1.00 92.19 119 THR A O 1
ATOM 894 N N . ASN A 1 120 ? -12.451 -7.227 12.720 1.00 89.81 120 ASN A N 1
ATOM 895 C CA . ASN A 1 120 ? -12.805 -6.504 13.942 1.00 89.81 120 ASN A CA 1
ATOM 896 C C . ASN A 1 120 ? -11.864 -6.757 15.138 1.00 89.81 120 ASN A C 1
ATOM 898 O O . ASN A 1 120 ? -12.022 -6.086 16.160 1.00 89.81 120 ASN A O 1
ATOM 902 N N . GLN A 1 121 ? -10.920 -7.700 15.036 1.00 90.00 121 GLN A N 1
ATOM 903 C CA . GLN A 1 121 ? -10.032 -8.098 16.138 1.00 90.00 121 GLN A CA 1
ATOM 904 C C . GLN A 1 121 ? -8.542 -8.029 15.782 1.00 90.00 121 GLN A C 1
ATOM 906 O O . GLN A 1 121 ? -7.725 -7.683 16.637 1.00 90.00 121 GLN A O 1
ATOM 911 N N . ARG A 1 122 ? -8.178 -8.309 14.527 1.00 92.19 122 ARG A N 1
ATOM 912 C CA . ARG A 1 122 ? -6.792 -8.355 14.032 1.00 92.19 122 ARG A CA 1
ATOM 913 C C . ARG A 1 122 ? -6.649 -7.891 12.582 1.00 92.19 122 AR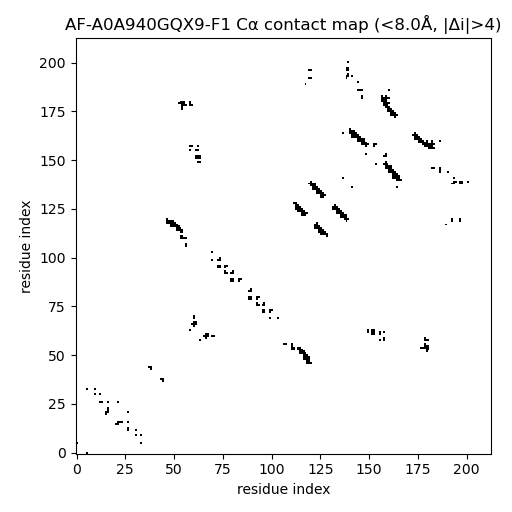G A C 1
ATOM 915 O O . ARG A 1 122 ? -7.601 -7.923 11.800 1.00 92.19 122 ARG A O 1
ATOM 922 N N . LEU A 1 123 ? -5.433 -7.506 12.215 1.00 93.31 123 LEU A N 1
ATOM 923 C CA . LEU 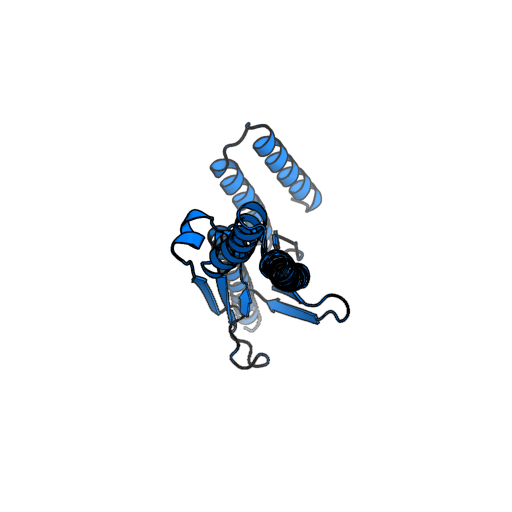A 1 123 ? -5.001 -7.334 10.831 1.00 93.31 123 LEU A CA 1
ATOM 924 C C . LEU A 1 123 ? -4.186 -8.564 10.411 1.00 93.31 123 LEU A C 1
ATOM 926 O O . LEU A 1 123 ? -3.200 -8.912 11.058 1.00 93.31 123 LEU A O 1
ATOM 930 N N . ILE A 1 124 ? -4.595 -9.196 9.314 1.00 92.56 124 ILE A N 1
ATOM 931 C CA . ILE A 1 124 ? -3.976 -10.393 8.745 1.00 92.56 124 ILE A CA 1
ATOM 932 C C . ILE A 1 124 ? -3.224 -9.992 7.473 1.00 92.56 124 ILE A C 1
ATOM 934 O O . ILE A 1 124 ? -3.787 -9.412 6.542 1.00 92.56 124 ILE A O 1
ATOM 938 N N . MET A 1 125 ? -1.938 -10.316 7.422 1.00 92.50 125 MET A N 1
ATOM 939 C CA . MET A 1 125 ? -1.031 -10.027 6.317 1.00 92.50 125 MET A CA 1
ATOM 940 C C . MET A 1 125 ? -0.588 -11.339 5.682 1.00 92.50 125 MET A C 1
ATOM 942 O O . MET A 1 125 ? 0.104 -12.145 6.296 1.00 92.50 125 MET A O 1
ATOM 946 N N . ARG A 1 126 ? -0.966 -11.561 4.425 1.00 92.00 126 ARG A N 1
ATOM 947 C CA . ARG A 1 126 ? -0.578 -12.750 3.661 1.00 92.00 126 ARG A CA 1
ATOM 948 C C . ARG A 1 126 ? 0.451 -12.343 2.616 1.00 92.00 126 ARG A C 1
ATOM 950 O O . ARG A 1 126 ? 0.148 -11.526 1.749 1.00 92.00 126 ARG A O 1
ATOM 957 N N . THR A 1 127 ? 1.649 -12.917 2.689 1.00 90.19 127 THR A N 1
ATOM 958 C CA . THR A 1 127 ? 2.752 -12.623 1.765 1.00 90.19 127 THR A CA 1
ATOM 959 C C . THR A 1 127 ? 3.258 -13.896 1.093 1.00 90.19 127 THR A C 1
ATOM 961 O O . THR A 1 127 ? 3.506 -14.895 1.761 1.00 90.19 127 THR A O 1
ATOM 964 N N . GLY A 1 128 ? 3.467 -13.843 -0.221 1.00 87.19 128 GLY A N 1
ATOM 965 C CA . GLY A 1 128 ? 4.086 -14.907 -1.011 1.00 87.19 128 GLY A CA 1
ATOM 966 C C . GLY A 1 128 ? 3.156 -15.510 -2.065 1.00 87.19 128 GLY A C 1
ATOM 967 O O . GLY A 1 128 ? 1.933 -15.439 -1.965 1.00 87.19 128 GLY A O 1
ATOM 968 N N . ILE A 1 129 ? 3.761 -16.096 -3.101 1.00 85.38 129 ILE A N 1
ATOM 969 C CA . ILE A 1 129 ? 3.049 -16.712 -4.235 1.00 85.38 129 ILE A CA 1
ATOM 970 C C . ILE A 1 129 ? 3.040 -18.232 -4.080 1.00 85.38 129 ILE A C 1
ATOM 972 O O . ILE A 1 129 ? 1.976 -18.843 -4.019 1.00 85.38 129 ILE A O 1
ATOM 976 N N . VAL A 1 130 ? 4.234 -18.821 -3.968 1.00 85.69 130 VAL A N 1
ATOM 977 C CA . VAL A 1 130 ? 4.436 -20.269 -3.801 1.00 85.69 130 VAL A CA 1
ATOM 978 C C . VAL A 1 130 ? 4.575 -20.615 -2.319 1.00 85.69 130 VAL A C 1
ATOM 980 O O . VAL A 1 130 ? 3.779 -21.374 -1.775 1.00 85.69 130 VAL A O 1
ATOM 983 N N . LEU A 1 131 ? 5.545 -19.994 -1.645 1.00 87.12 131 LEU A N 1
ATOM 984 C CA . LEU A 1 131 ? 5.742 -20.104 -0.201 1.00 87.12 131 LEU A CA 1
ATOM 985 C C . LEU A 1 131 ? 4.972 -18.979 0.483 1.00 87.12 131 LEU A C 1
ATOM 987 O O . LEU A 1 131 ? 5.350 -17.812 0.376 1.00 87.12 131 LEU A O 1
ATOM 991 N N . LYS A 1 132 ? 3.865 -19.326 1.139 1.00 89.25 132 LYS A N 1
ATOM 992 C CA . LYS A 1 132 ? 2.994 -18.362 1.815 1.00 89.25 132 LYS A CA 1
ATOM 993 C C . LYS A 1 132 ? 3.432 -18.180 3.265 1.00 89.25 132 LYS A C 1
ATOM 995 O O . LYS A 1 132 ? 3.605 -19.155 3.989 1.00 89.25 132 LYS A O 1
ATOM 1000 N N . ARG A 1 133 ? 3.549 -16.926 3.688 1.00 89.12 133 ARG A N 1
ATOM 1001 C CA . ARG A 1 133 ? 3.660 -16.494 5.083 1.00 89.12 133 ARG A CA 1
ATOM 1002 C C . ARG A 1 133 ? 2.375 -15.768 5.468 1.00 89.12 133 ARG A C 1
ATOM 1004 O O . ARG A 1 133 ? 1.858 -14.981 4.671 1.00 89.12 133 ARG A O 1
ATOM 1011 N N . VAL A 1 134 ? 1.867 -16.045 6.663 1.00 91.12 134 VAL A N 1
ATOM 1012 C CA . VAL A 1 134 ? 0.725 -15.340 7.248 1.00 91.12 134 VAL A CA 1
ATOM 1013 C C . VAL A 1 134 ? 1.190 -14.748 8.566 1.00 91.12 134 VAL A C 1
ATOM 1015 O O . VAL A 1 134 ? 1.600 -15.493 9.450 1.00 91.12 134 VAL A O 1
ATOM 1018 N N . ASP A 1 135 ? 1.146 -13.426 8.657 1.00 89.50 135 ASP A N 1
ATOM 1019 C CA . ASP A 1 135 ? 1.462 -12.674 9.864 1.00 89.50 135 ASP A CA 1
ATOM 1020 C C . ASP A 1 135 ? 0.168 -12.019 10.366 1.00 89.50 135 ASP A C 1
ATOM 1022 O O . ASP A 1 135 ? -0.606 -11.473 9.576 1.00 89.50 135 ASP A O 1
ATOM 1026 N N . GLU A 1 136 ? -0.082 -12.076 11.670 1.00 90.31 136 GLU A N 1
ATOM 1027 C CA . GLU A 1 136 ? -1.286 -11.523 12.294 1.00 90.31 136 GLU A CA 1
ATOM 1028 C C . GLU A 1 136 ? -0.897 -10.558 13.409 1.00 90.31 136 GLU A C 1
ATOM 1030 O O . GLU A 1 136 ? 0.046 -10.807 14.158 1.00 90.31 136 GLU A O 1
ATOM 1035 N N . ILE A 1 137 ? -1.632 -9.453 13.523 1.00 90.38 137 ILE A N 1
ATOM 1036 C CA . ILE A 1 137 ? -1.474 -8.490 14.612 1.00 90.38 137 ILE A CA 1
ATOM 1037 C C . ILE A 1 137 ? -2.838 -8.142 15.194 1.00 90.38 137 ILE A C 1
ATOM 1039 O O . ILE A 1 137 ? -3.710 -7.642 14.479 1.00 90.38 137 ILE A O 1
ATOM 1043 N N . GLU A 1 138 ? -3.040 -8.385 16.492 1.00 90.62 138 GLU A N 1
ATOM 1044 C CA . GLU A 1 138 ? -4.279 -7.959 17.136 1.00 90.62 138 GLU A CA 1
ATOM 1045 C C . GLU A 1 138 ? -4.360 -6.433 17.190 1.00 90.62 138 GLU A C 1
ATOM 1047 O O . GLU A 1 138 ? -3.396 -5.735 17.517 1.00 90.62 138 GLU A O 1
ATOM 1052 N N . LEU A 1 139 ? -5.545 -5.896 16.911 1.00 92.12 139 LEU A N 1
ATOM 1053 C CA . LEU A 1 139 ? -5.752 -4.456 16.805 1.00 92.12 139 LEU A CA 1
ATOM 1054 C C . LEU A 1 139 ? -5.460 -3.727 18.117 1.00 92.12 139 LEU A C 1
ATOM 1056 O O . LEU A 1 139 ? -4.914 -2.629 18.092 1.00 92.12 139 LEU A O 1
ATOM 1060 N N . TYR A 1 140 ? -5.743 -4.346 19.268 1.00 90.50 140 TYR A N 1
ATOM 1061 C CA . TYR A 1 140 ? -5.447 -3.737 20.568 1.00 90.50 140 TYR A CA 1
ATOM 1062 C C . TYR A 1 140 ? -3.936 -3.550 20.816 1.00 90.50 140 TYR A C 1
ATOM 1064 O O . TYR A 1 140 ? -3.567 -2.733 21.661 1.00 90.50 140 TYR A O 1
ATOM 1072 N N . ARG A 1 141 ? -3.066 -4.279 20.093 1.00 89.44 141 ARG A N 1
ATOM 1073 C CA . ARG A 1 141 ? -1.596 -4.156 20.170 1.00 89.44 141 ARG A CA 1
ATOM 1074 C C . ARG A 1 141 ? -1.029 -3.081 19.246 1.00 89.44 141 ARG A C 1
ATOM 1076 O O . ARG A 1 141 ? 0.122 -2.673 19.416 1.00 89.44 141 ARG A O 1
ATOM 1083 N N . ILE A 1 142 ? -1.812 -2.603 18.280 1.00 91.12 142 ILE A N 1
ATOM 1084 C CA . ILE A 1 142 ? -1.409 -1.484 17.429 1.00 91.12 142 ILE A CA 1
ATOM 1085 C C . ILE A 1 142 ? -1.362 -0.239 18.309 1.00 91.12 142 ILE A C 1
ATOM 1087 O O . ILE A 1 142 ? -2.357 0.122 18.929 1.00 91.12 142 ILE A O 1
ATOM 1091 N N . LYS A 1 143 ? -0.200 0.409 18.385 1.00 89.75 143 LYS A N 1
ATOM 1092 C CA . LYS A 1 143 ? 0.039 1.637 19.153 1.00 89.75 143 LYS A CA 1
ATOM 1093 C C . LYS A 1 143 ? -0.317 2.878 18.347 1.00 89.75 143 LYS A C 1
ATOM 1095 O O . LYS A 1 143 ? -1.056 3.724 18.845 1.00 89.75 143 LYS A O 1
ATOM 1100 N N . ASP A 1 144 ? 0.201 2.948 17.125 1.00 90.12 144 ASP A N 1
ATOM 1101 C CA . ASP A 1 144 ? 0.064 4.092 16.225 1.00 90.12 144 ASP A CA 1
ATOM 1102 C C . ASP A 1 144 ? -0.086 3.626 14.770 1.00 90.12 144 ASP A C 1
ATOM 1104 O O . ASP A 1 144 ? 0.419 2.566 14.382 1.00 90.12 144 ASP A O 1
ATOM 1108 N N . SER A 1 145 ? -0.775 4.436 13.971 1.00 92.19 145 SER A N 1
ATOM 1109 C CA . SER A 1 145 ? -0.972 4.236 12.538 1.00 92.19 145 SER A CA 1
ATOM 1110 C C . SER A 1 145 ? -0.777 5.557 11.797 1.00 92.19 145 SER A C 1
ATOM 1112 O O . SER A 1 145 ? -1.539 6.508 11.994 1.00 92.19 145 SER A O 1
ATOM 1114 N N . ARG A 1 146 ? 0.198 5.604 10.890 1.00 92.31 146 ARG A N 1
ATOM 1115 C CA . ARG A 1 146 ? 0.478 6.762 10.032 1.00 92.31 146 ARG A CA 1
ATOM 1116 C C . ARG A 1 146 ? 0.101 6.463 8.588 1.00 92.31 146 ARG A C 1
ATOM 1118 O O . ARG A 1 146 ? 0.170 5.317 8.154 1.00 92.31 146 ARG A O 1
ATOM 1125 N N . VAL A 1 147 ? -0.276 7.503 7.847 1.00 93.38 147 VAL A N 1
ATOM 1126 C CA . VAL A 1 147 ? -0.381 7.439 6.386 1.00 93.38 147 VAL A CA 1
ATOM 1127 C C . VAL A 1 147 ? 0.516 8.493 5.778 1.00 93.38 147 VAL A C 1
ATOM 1129 O O . VAL A 1 147 ? 0.384 9.670 6.107 1.00 93.38 147 VAL A O 1
ATOM 1132 N N . ASP A 1 148 ? 1.365 8.059 4.860 1.00 91.69 148 ASP A N 1
ATOM 1133 C CA . ASP A 1 148 ? 2.271 8.910 4.110 1.00 91.69 148 ASP A CA 1
ATOM 1134 C C . ASP A 1 148 ? 1.814 8.999 2.645 1.00 91.69 148 ASP A C 1
ATOM 1136 O O . ASP A 1 148 ? 1.507 7.988 1.997 1.00 91.69 148 ASP A O 1
ATOM 1140 N N . PHE A 1 149 ? 1.779 10.225 2.117 1.00 89.25 149 PHE A N 1
ATOM 1141 C CA . PHE A 1 149 ? 1.439 10.533 0.728 1.00 89.25 149 PHE A CA 1
ATOM 1142 C C . PHE A 1 149 ? 2.580 11.322 0.076 1.00 89.25 149 PHE A C 1
ATOM 1144 O O . PHE A 1 149 ? 3.129 12.246 0.669 1.00 89.25 149 PHE A O 1
ATOM 1151 N N . SER A 1 150 ? 2.907 10.988 -1.172 1.00 85.94 150 SER A N 1
ATOM 1152 C CA . SER A 1 150 ? 3.567 11.930 -2.083 1.00 85.94 150 SER A CA 1
ATOM 1153 C C . SER A 1 150 ? 2.526 12.908 -2.651 1.00 85.94 150 SER A C 1
ATOM 1155 O O . SER A 1 150 ? 1.324 12.645 -2.580 1.00 85.94 150 SER A O 1
ATOM 1157 N N . ILE A 1 151 ? 2.972 14.004 -3.271 1.00 86.38 151 ILE A N 1
ATOM 1158 C CA . ILE A 1 151 ? 2.079 14.983 -3.922 1.00 86.38 151 ILE A CA 1
ATOM 1159 C C . ILE A 1 151 ? 1.145 14.291 -4.934 1.00 86.38 151 ILE A C 1
ATOM 1161 O O . ILE A 1 151 ? -0.060 14.530 -4.953 1.00 86.38 151 ILE A O 1
ATOM 1165 N N . ILE A 1 152 ? 1.685 13.371 -5.737 1.00 82.94 152 ILE A N 1
ATOM 1166 C CA . ILE A 1 152 ? 0.926 12.650 -6.771 1.00 82.94 152 ILE A CA 1
ATOM 1167 C C . ILE A 1 152 ? -0.001 11.590 -6.143 1.00 82.94 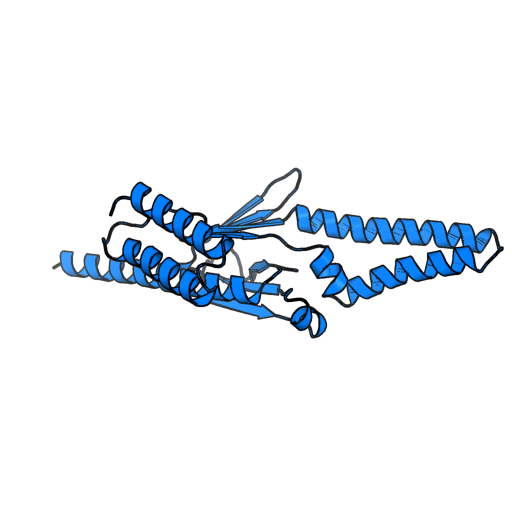152 ILE A C 1
ATOM 1169 O O . ILE A 1 152 ? -1.153 11.421 -6.547 1.00 82.94 152 ILE A O 1
ATOM 1173 N N . ASN A 1 153 ? 0.472 10.912 -5.098 1.00 84.12 153 ASN A N 1
ATOM 1174 C CA . ASN A 1 153 ? -0.309 9.968 -4.295 1.00 84.12 153 ASN A CA 1
ATOM 1175 C C . ASN A 1 153 ? -1.529 10.629 -3.634 1.00 84.12 153 ASN A C 1
ATOM 1177 O O . ASN A 1 153 ? -2.595 10.022 -3.545 1.00 84.12 153 ASN A O 1
ATOM 1181 N N . GLN A 1 154 ? -1.404 11.891 -3.213 1.00 85.50 154 GLN A N 1
ATOM 1182 C CA . GLN A 1 154 ? -2.501 12.635 -2.599 1.00 85.50 154 GLN A CA 1
ATOM 1183 C C . GLN A 1 154 ? -3.665 12.863 -3.574 1.00 85.50 154 GLN A C 1
ATOM 1185 O O . GLN A 1 154 ? -4.819 12.740 -3.163 1.00 85.50 154 GLN A O 1
ATOM 1190 N N . LEU A 1 155 ? -3.369 13.142 -4.850 1.00 84.19 155 LEU A N 1
ATOM 1191 C CA . LEU A 1 155 ? -4.374 13.316 -5.907 1.00 84.19 155 LEU A CA 1
ATOM 1192 C C . LEU A 1 155 ? -5.037 11.993 -6.305 1.00 84.19 155 LEU A C 1
ATOM 1194 O O . LEU A 1 155 ? -6.230 11.950 -6.580 1.00 84.19 155 LEU A O 1
ATOM 1198 N N . THR A 1 156 ? -4.263 10.910 -6.327 1.00 82.31 156 THR A N 1
ATOM 1199 C CA . THR A 1 156 ? -4.730 9.587 -6.773 1.00 82.31 156 THR A CA 1
ATOM 1200 C C . THR A 1 156 ? -5.320 8.736 -5.639 1.00 82.31 156 THR A C 1
ATOM 1202 O O . THR A 1 156 ? -5.835 7.646 -5.879 1.00 82.31 156 THR A O 1
ATOM 1205 N N . GLY A 1 157 ? -5.268 9.219 -4.392 1.00 84.88 157 GLY A N 1
ATOM 1206 C CA . GLY A 1 157 ? -5.802 8.527 -3.214 1.00 84.88 157 GLY A CA 1
ATOM 1207 C C . GLY A 1 157 ? -5.005 7.286 -2.790 1.00 84.88 157 GLY A C 1
ATOM 1208 O O . GLY A 1 157 ? -5.478 6.519 -1.947 1.00 84.88 157 GLY A O 1
ATOM 1209 N N . ILE A 1 158 ? -3.814 7.078 -3.355 1.00 89.88 158 ILE A N 1
ATOM 1210 C CA . ILE A 1 158 ? -2.915 5.966 -3.027 1.00 89.88 158 ILE A CA 1
ATOM 1211 C C . ILE A 1 158 ? -1.933 6.413 -1.960 1.00 89.88 158 ILE A C 1
ATOM 1213 O O . ILE A 1 158 ? -1.331 7.469 -2.079 1.00 89.88 158 ILE A O 1
ATOM 1217 N N . GLY A 1 159 ? -1.747 5.621 -0.912 1.00 90.94 159 GLY A N 1
ATOM 1218 C CA . GLY A 1 159 ? -0.844 5.972 0.181 1.00 90.94 159 GLY A CA 1
ATOM 1219 C C . GLY A 1 159 ? -0.070 4.783 0.716 1.00 90.94 159 GLY A C 1
ATOM 1220 O O . GLY A 1 159 ? -0.296 3.633 0.334 1.00 90.94 159 GLY A O 1
ATOM 1221 N N . THR A 1 160 ? 0.858 5.080 1.618 1.00 92.25 160 THR A N 1
ATOM 1222 C CA . THR A 1 160 ? 1.557 4.066 2.408 1.00 92.25 160 THR A CA 1
ATOM 1223 C C . THR A 1 160 ? 1.065 4.148 3.845 1.00 92.25 160 THR A C 1
ATOM 1225 O O . THR A 1 160 ? 1.129 5.217 4.442 1.00 92.25 160 THR A O 1
ATOM 1228 N N . ILE A 1 161 ? 0.549 3.042 4.382 1.00 93.62 161 ILE A N 1
ATOM 1229 C CA . ILE A 1 161 ? 0.115 2.942 5.779 1.00 93.62 161 ILE A CA 1
ATOM 1230 C C . ILE A 1 161 ? 1.246 2.293 6.578 1.00 93.62 161 ILE A C 1
ATOM 1232 O O . ILE A 1 161 ? 1.698 1.202 6.235 1.00 93.62 161 ILE A O 1
ATOM 1236 N N . THR A 1 162 ? 1.680 2.947 7.649 1.00 93.06 162 THR A N 1
ATOM 1237 C CA . THR A 1 162 ? 2.745 2.473 8.538 1.00 93.06 162 THR A CA 1
ATOM 1238 C C . THR A 1 162 ? 2.153 2.209 9.917 1.00 93.06 162 THR A C 1
ATOM 1240 O O . THR A 1 162 ? 1.602 3.126 10.529 1.00 93.06 162 THR A O 1
ATOM 1243 N N . LEU A 1 163 ? 2.239 0.969 10.404 1.00 91.62 163 LEU A N 1
ATOM 1244 C CA . LEU A 1 163 ? 1.674 0.555 11.693 1.00 91.62 163 LEU A CA 1
ATOM 1245 C C . LEU A 1 163 ? 2.773 0.213 12.691 1.00 91.62 163 LEU A C 1
ATOM 1247 O O . LEU A 1 163 ? 3.694 -0.542 12.375 1.00 91.62 163 LEU A O 1
ATOM 1251 N N . ARG A 1 164 ? 2.629 0.719 13.917 1.00 89.75 164 ARG A N 1
ATOM 1252 C CA . ARG A 1 164 ? 3.538 0.432 15.032 1.00 89.75 164 ARG A CA 1
ATOM 1253 C C . ARG A 1 164 ? 2.860 -0.472 16.044 1.00 89.75 164 ARG A C 1
ATOM 1255 O O . ARG A 1 164 ? 1.782 -0.137 16.531 1.00 89.75 164 ARG A O 1
ATOM 1262 N N . SER A 1 165 ? 3.498 -1.588 16.381 1.00 84.62 165 SER A N 1
ATOM 1263 C CA . SER A 1 165 ? 3.000 -2.556 17.366 1.00 84.62 165 SER A CA 1
ATOM 1264 C C . SER A 1 165 ? 3.754 -2.459 18.687 1.00 84.62 165 SER A C 1
ATOM 1266 O O . SER A 1 165 ? 4.901 -2.021 18.735 1.00 84.62 165 SER A O 1
ATOM 1268 N N . SER A 1 166 ? 3.112 -2.881 19.773 1.00 73.88 166 SER A N 1
ATOM 1269 C CA . SER A 1 166 ? 3.756 -3.085 21.070 1.00 73.88 166 SER A CA 1
ATOM 1270 C C . SER A 1 166 ? 4.442 -4.445 21.226 1.00 73.88 166 SER A C 1
ATOM 1272 O O . SER A 1 166 ? 5.067 -4.669 22.259 1.00 73.88 166 SER A O 1
ATOM 1274 N N . ASP A 1 167 ? 4.268 -5.361 20.272 1.00 65.56 167 ASP A N 1
ATOM 1275 C CA . ASP A 1 167 ? 4.749 -6.740 20.376 1.00 65.56 167 ASP A CA 1
ATOM 1276 C C . ASP A 1 167 ? 6.283 -6.831 20.275 1.00 65.56 167 ASP A C 1
ATOM 1278 O O . ASP A 1 167 ? 6.896 -6.315 19.341 1.00 65.56 167 ASP A O 1
ATOM 1282 N N . VAL A 1 168 ? 6.892 -7.497 21.258 1.00 48.91 168 VAL A N 1
ATOM 1283 C CA . VAL A 1 168 ? 8.346 -7.677 21.406 1.00 48.91 168 VAL A CA 1
ATOM 1284 C C . VAL A 1 168 ? 8.878 -8.765 20.459 1.00 48.91 168 VAL A C 1
ATOM 1286 O O . VAL A 1 168 ? 10.070 -8.781 20.147 1.00 48.91 168 VAL A O 1
ATOM 1289 N N . SER A 1 169 ? 8.012 -9.662 19.964 1.00 53.62 169 SER A N 1
ATOM 1290 C CA . SER A 1 169 ? 8.407 -10.758 19.063 1.00 53.62 169 SER A CA 1
ATOM 1291 C C . SER A 1 169 ? 8.796 -10.269 17.661 1.00 53.62 169 SER A C 1
ATOM 1293 O O . SER A 1 169 ? 9.701 -10.818 17.029 1.00 53.62 169 SER A O 1
ATOM 1295 N N . SER A 1 170 ? 8.189 -9.175 17.208 1.00 51.78 170 SER A N 1
ATOM 1296 C CA . SER A 1 170 ? 8.555 -8.438 16.003 1.00 51.78 170 SER A CA 1
ATOM 1297 C C . SER A 1 170 ? 9.489 -7.289 16.380 1.00 51.78 170 SER A C 1
ATOM 1299 O O . SER A 1 170 ? 9.040 -6.160 16.557 1.00 51.78 170 SER A O 1
ATOM 1301 N N . ARG A 1 171 ? 10.786 -7.573 16.556 1.00 41.38 171 ARG A N 1
ATOM 1302 C CA . ARG A 1 171 ? 11.828 -6.556 16.792 1.00 41.38 171 ARG A CA 1
ATOM 1303 C C . ARG A 1 171 ? 11.652 -5.364 15.835 1.00 41.38 171 ARG A C 1
ATOM 1305 O O . ARG A 1 171 ? 11.932 -5.503 14.652 1.00 41.38 171 ARG A O 1
ATOM 1312 N N . GLU A 1 172 ? 11.192 -4.225 16.353 1.00 47.38 172 GLU A N 1
ATOM 1313 C CA . GLU A 1 172 ? 11.321 -2.868 15.783 1.00 47.38 172 GLU A CA 1
ATOM 1314 C C . GLU A 1 172 ? 10.882 -2.599 14.327 1.00 47.38 172 GLU A C 1
ATOM 1316 O O . GLU A 1 172 ? 11.071 -1.488 13.835 1.00 47.38 172 GLU A O 1
ATOM 1321 N N . SER A 1 173 ? 10.274 -3.545 13.611 1.00 58.47 173 SER A N 1
ATOM 1322 C CA . SER A 1 173 ? 9.865 -3.304 12.228 1.00 58.47 173 SER A CA 1
ATOM 1323 C C . SER A 1 173 ? 8.445 -2.752 12.174 1.00 58.47 173 SER A C 1
ATOM 1325 O O . SER A 1 173 ? 7.477 -3.489 12.367 1.00 58.47 173 SER A O 1
ATOM 1327 N N . ASP A 1 174 ? 8.321 -1.462 11.870 1.00 79.75 174 ASP A N 1
ATOM 1328 C CA . ASP A 1 174 ? 7.057 -0.858 11.453 1.00 79.75 174 ASP A CA 1
ATOM 1329 C C . ASP A 1 174 ? 6.434 -1.704 10.314 1.00 79.75 174 ASP A C 1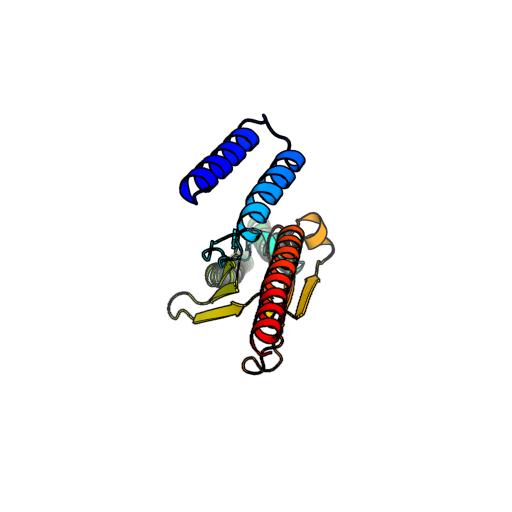
ATOM 1331 O O . ASP A 1 174 ? 7.102 -2.025 9.323 1.00 79.75 174 ASP A O 1
ATOM 1335 N N . PHE A 1 175 ? 5.155 -2.081 10.425 1.00 86.81 175 PHE A N 1
ATOM 1336 C CA . PHE A 1 175 ? 4.460 -2.788 9.346 1.00 86.81 175 PHE A CA 1
ATOM 1337 C C . PHE A 1 175 ? 4.079 -1.781 8.262 1.00 86.81 175 PHE A C 1
ATOM 1339 O O . PHE A 1 175 ? 3.207 -0.935 8.466 1.00 86.81 175 PHE A O 1
ATOM 1346 N N . VAL A 1 176 ? 4.741 -1.870 7.107 1.00 89.69 176 VAL A N 1
ATOM 1347 C CA . VAL A 1 176 ? 4.560 -0.927 5.996 1.00 89.69 176 VAL A CA 1
ATOM 1348 C C . VAL A 1 176 ? 3.703 -1.546 4.892 1.00 89.69 176 VAL A C 1
ATOM 1350 O O . VAL A 1 176 ? 4.144 -2.417 4.136 1.00 89.69 176 VAL A O 1
ATOM 1353 N N . LEU A 1 177 ? 2.479 -1.049 4.764 1.00 90.88 177 LEU A N 1
ATOM 1354 C CA . LEU A 1 177 ? 1.509 -1.397 3.732 1.00 90.88 177 LEU A CA 1
ATOM 1355 C C . LEU A 1 177 ? 1.636 -0.365 2.604 1.00 90.88 177 LEU A C 1
ATOM 1357 O O . LEU A 1 177 ? 1.268 0.796 2.775 1.00 90.88 177 LEU A O 1
ATOM 1361 N N . ARG A 1 178 ? 2.197 -0.765 1.459 1.00 89.88 178 ARG A N 1
ATOM 1362 C CA . ARG A 1 178 ? 2.537 0.147 0.350 1.00 89.88 178 ARG A CA 1
ATOM 1363 C C . ARG A 1 178 ? 1.501 0.133 -0.763 1.00 89.88 178 ARG A C 1
ATOM 1365 O O . ARG A 1 178 ? 0.880 -0.895 -1.020 1.00 89.88 178 ARG A O 1
ATOM 1372 N N . ASP A 1 179 ? 1.420 1.260 -1.469 1.00 89.06 179 ASP A N 1
ATOM 1373 C CA . ASP A 1 179 ? 0.613 1.430 -2.682 1.00 89.06 179 ASP A CA 1
ATOM 1374 C C . ASP A 1 179 ? -0.876 1.103 -2.444 1.00 89.06 179 ASP A C 1
ATOM 1376 O O . ASP A 1 179 ? -1.550 0.521 -3.297 1.00 89.06 179 ASP A O 1
ATOM 1380 N N . ILE A 1 180 ? -1.383 1.453 -1.256 1.00 90.81 180 ILE A N 1
ATOM 1381 C CA . ILE A 1 180 ? -2.734 1.117 -0.809 1.00 90.81 180 ILE A CA 1
ATOM 1382 C C . ILE A 1 180 ? -3.731 2.131 -1.384 1.00 90.81 180 ILE A C 1
ATOM 1384 O O . ILE A 1 180 ? -3.617 3.324 -1.084 1.00 90.81 180 ILE A O 1
ATOM 1388 N N . PRO A 1 181 ? -4.717 1.700 -2.190 1.00 88.06 181 PRO A N 1
ATOM 1389 C CA . PRO A 1 181 ? -5.777 2.584 -2.660 1.00 88.06 181 PRO A CA 1
ATOM 1390 C C . PRO A 1 181 ? -6.700 2.969 -1.500 1.00 88.06 181 PRO A C 1
ATOM 1392 O O . PRO A 1 181 ? -6.981 2.143 -0.636 1.00 88.06 181 PRO A O 1
ATOM 1395 N N . ARG A 1 182 ? -7.197 4.212 -1.482 1.00 89.81 182 ARG A N 1
ATOM 1396 C CA . ARG A 1 182 ? -8.035 4.749 -0.389 1.00 89.81 182 ARG A CA 1
ATOM 1397 C C . ARG A 1 182 ? -7.350 4.642 0.981 1.00 89.81 182 ARG A C 1
ATOM 1399 O O . ARG A 1 182 ? -8.000 4.442 2.004 1.00 89.81 182 ARG A O 1
ATOM 1406 N N . ALA A 1 183 ? -6.024 4.821 1.021 1.00 91.25 183 ALA A N 1
ATOM 1407 C CA . ALA A 1 183 ? -5.223 4.642 2.238 1.00 91.25 183 ALA A CA 1
ATOM 1408 C C . ALA A 1 183 ? -5.726 5.466 3.438 1.00 91.25 183 ALA A C 1
ATOM 1410 O O . ALA A 1 183 ? -5.603 5.039 4.583 1.00 91.25 183 ALA A O 1
ATOM 1411 N N . ARG A 1 184 ? -6.313 6.644 3.182 1.00 90.88 184 ARG A N 1
ATOM 1412 C CA . ARG A 1 184 ? -6.884 7.513 4.220 1.00 90.88 184 ARG A CA 1
ATOM 1413 C C . ARG A 1 184 ? -8.112 6.892 4.888 1.00 90.88 184 ARG A C 1
ATOM 1415 O O . ARG A 1 184 ? -8.185 6.890 6.111 1.00 90.88 184 ARG A O 1
ATOM 1422 N N . GLU A 1 185 ? -9.035 6.362 4.089 1.00 90.69 185 GLU A N 1
ATOM 1423 C CA . GLU A 1 185 ? -10.262 5.705 4.560 1.00 90.69 185 GLU A CA 1
ATOM 1424 C C . GLU A 1 185 ? -9.932 4.417 5.314 1.00 90.69 185 GLU A C 1
ATOM 1426 O O . GLU A 1 185 ? -10.458 4.180 6.401 1.00 90.69 185 GLU A O 1
ATOM 1431 N N . ILE A 1 186 ? -8.994 3.626 4.785 1.00 92.69 186 ILE A N 1
ATOM 1432 C CA . ILE A 1 186 ? -8.540 2.386 5.427 1.00 92.69 186 ILE A CA 1
ATOM 1433 C C . ILE A 1 186 ? -7.875 2.691 6.772 1.00 92.69 186 ILE A C 1
ATOM 1435 O O . ILE A 1 186 ? -8.173 2.027 7.763 1.00 92.69 186 ILE A O 1
ATOM 1439 N N . ARG A 1 187 ? -7.015 3.718 6.855 1.00 93.75 187 ARG A N 1
ATOM 1440 C CA . ARG A 1 187 ? -6.413 4.130 8.135 1.00 93.75 187 ARG A CA 1
ATOM 1441 C C . ARG A 1 187 ? -7.461 4.609 9.132 1.00 93.75 187 ARG A C 1
ATOM 1443 O O . ARG A 1 187 ? -7.348 4.299 10.312 1.00 93.75 187 ARG A O 1
ATOM 1450 N N . GLU A 1 188 ? -8.454 5.375 8.693 1.00 92.75 188 GLU A N 1
ATOM 1451 C CA . GLU A 1 188 ? -9.509 5.843 9.596 1.00 92.75 188 GLU A CA 1
ATOM 1452 C C . GLU A 1 188 ? -10.360 4.682 10.119 1.00 92.75 188 GLU A C 1
ATOM 1454 O O . GLU A 1 188 ? -10.596 4.573 11.322 1.00 92.75 188 GLU A O 1
ATOM 1459 N N . THR A 1 189 ? -10.716 3.748 9.237 1.00 91.38 189 THR A N 1
ATOM 1460 C CA . THR A 1 189 ? -11.404 2.506 9.608 1.00 91.38 189 THR A CA 1
ATOM 1461 C C . THR A 1 189 ? -10.577 1.701 10.608 1.00 91.38 189 THR A C 1
ATOM 1463 O O . THR A 1 189 ? -11.096 1.271 11.638 1.00 91.38 189 THR A O 1
ATOM 1466 N N . LEU A 1 190 ? -9.275 1.547 10.350 1.00 93.38 190 LEU A N 1
ATOM 1467 C CA . LEU A 1 190 ? -8.348 0.870 11.249 1.00 93.38 190 LEU A CA 1
ATOM 1468 C C . LEU A 1 190 ? -8.306 1.542 12.623 1.00 93.38 190 LEU A C 1
ATOM 1470 O O . LEU A 1 190 ? -8.426 0.852 13.630 1.00 93.38 190 LEU A O 1
ATOM 1474 N N . ARG A 1 191 ? -8.188 2.873 12.674 1.00 92.75 191 ARG A N 1
ATOM 1475 C CA . ARG A 1 191 ? -8.171 3.634 13.928 1.00 92.75 191 ARG A CA 1
ATOM 1476 C C . ARG A 1 191 ? -9.433 3.377 14.753 1.00 92.75 191 ARG A C 1
ATOM 1478 O O . ARG A 1 191 ? -9.329 2.995 15.915 1.00 92.75 191 ARG A O 1
ATOM 1485 N N . GLY A 1 192 ? -10.609 3.481 14.135 1.00 91.75 192 GLY A N 1
ATOM 1486 C CA . GLY A 1 192 ? -11.878 3.214 14.815 1.00 91.75 192 GLY A CA 1
ATOM 1487 C C . GLY A 1 192 ? -12.040 1.761 15.284 1.00 91.75 192 GLY A C 1
ATOM 1488 O O . GLY A 1 192 ? -12.751 1.495 16.254 1.00 91.75 192 GLY A O 1
ATOM 1489 N N . LEU A 1 193 ? -11.400 0.794 14.621 1.00 91.44 193 LEU A N 1
ATOM 1490 C CA . LEU A 1 193 ? -11.379 -0.600 15.079 1.00 91.44 193 LEU A CA 1
ATOM 1491 C C . LEU A 1 193 ? -10.378 -0.823 16.221 1.00 91.44 193 LEU A C 1
ATOM 1493 O O . LEU A 1 193 ? -10.691 -1.559 17.154 1.00 91.44 193 LEU A O 1
ATOM 1497 N N . VAL A 1 194 ? -9.212 -0.172 16.182 1.00 92.56 194 VAL A N 1
ATOM 1498 C CA . VAL A 1 194 ? -8.210 -0.202 17.262 1.00 92.56 194 VAL A CA 1
ATOM 1499 C C . VAL A 1 194 ? -8.789 0.373 18.552 1.00 92.56 194 VAL A C 1
ATOM 1501 O O . VAL A 1 194 ? -8.675 -0.260 19.601 1.00 92.56 194 VAL A O 1
ATOM 1504 N N . ASP A 1 195 ? -9.461 1.522 18.480 1.00 90.94 195 ASP A N 1
ATOM 1505 C CA . ASP A 1 195 ? -10.062 2.162 19.653 1.00 90.94 195 ASP A CA 1
ATOM 1506 C C . ASP A 1 195 ? -11.151 1.276 20.279 1.00 90.94 195 ASP A C 1
ATOM 1508 O O . ASP A 1 195 ? -11.148 1.052 21.491 1.00 90.94 195 ASP A O 1
ATOM 1512 N N . ARG A 1 196 ? -12.009 0.659 19.453 1.00 89.25 196 ARG A N 1
ATOM 1513 C CA . ARG A 1 196 ? -13.002 -0.322 19.923 1.00 89.25 196 ARG A CA 1
ATOM 1514 C C . ARG A 1 196 ? -12.356 -1.559 20.542 1.00 89.25 196 ARG A C 1
ATOM 1516 O O . ARG A 1 196 ? -12.782 -2.008 21.603 1.00 89.25 196 ARG A O 1
ATOM 1523 N N . ALA A 1 197 ? -11.313 -2.106 19.920 1.00 88.44 197 ALA A N 1
ATOM 1524 C CA . ALA A 1 197 ? -10.599 -3.262 20.456 1.00 88.44 197 ALA A CA 1
ATOM 1525 C C . ALA A 1 197 ? -9.956 -2.963 21.824 1.00 88.44 197 ALA A C 1
ATOM 1527 O O . ALA A 1 197 ? -9.981 -3.817 22.711 1.00 88.44 197 ALA A O 1
ATOM 1528 N N . ARG A 1 198 ? -9.427 -1.746 22.023 1.00 88.75 198 ARG A N 1
ATOM 1529 C CA . ARG A 1 198 ? -8.881 -1.296 23.315 1.00 88.75 198 ARG A CA 1
ATOM 1530 C C . ARG A 1 198 ? -9.967 -1.128 24.376 1.00 88.75 198 ARG A C 1
ATOM 1532 O O . ARG A 1 198 ? -9.794 -1.655 25.470 1.00 88.75 198 ARG A O 1
ATOM 1539 N N . GLN A 1 199 ? -11.084 -0.476 24.047 1.00 87.25 199 GLN A N 1
ATOM 1540 C CA . GLN A 1 199 ? -12.215 -0.308 24.971 1.00 87.25 199 GLN A CA 1
ATOM 1541 C C . GLN A 1 199 ? -12.745 -1.661 25.460 1.00 87.25 199 GLN A C 1
ATOM 1543 O O . GLN A 1 199 ? -12.881 -1.868 26.662 1.00 87.25 199 GLN A O 1
ATOM 1548 N N . ARG A 1 200 ? -12.948 -2.622 24.547 1.00 82.25 200 ARG A N 1
ATOM 1549 C CA . ARG A 1 200 ? -13.386 -3.982 24.906 1.00 82.25 200 ARG A CA 1
ATOM 1550 C C . ARG A 1 200 ? -12.408 -4.684 25.850 1.00 82.25 200 ARG A C 1
ATOM 1552 O O . ARG A 1 200 ? -12.834 -5.405 26.745 1.00 82.25 200 ARG A O 1
ATOM 1559 N N . ARG A 1 201 ? -11.099 -4.486 25.657 1.00 82.00 201 ARG A N 1
ATOM 1560 C CA . ARG A 1 201 ? -10.074 -5.077 26.527 1.00 82.00 201 ARG A CA 1
ATOM 1561 C C . ARG A 1 201 ? -10.066 -4.436 27.916 1.00 82.00 201 ARG A C 1
ATOM 1563 O O . ARG A 1 201 ? -10.012 -5.169 28.894 1.00 82.00 201 ARG A O 1
ATOM 1570 N N . GLN A 1 202 ? -10.184 -3.110 27.996 1.00 80.50 202 GLN A N 1
ATOM 1571 C CA . GLN A 1 202 ? -10.235 -2.375 29.266 1.00 80.50 202 GLN A CA 1
ATOM 1572 C C . GLN A 1 202 ? -11.474 -2.723 30.098 1.00 80.50 202 GLN A C 1
ATOM 1574 O O . GLN A 1 202 ? -11.344 -2.975 31.289 1.00 80.50 202 GLN A O 1
ATOM 1579 N N . VAL A 1 203 ? -12.660 -2.807 29.482 1.00 67.44 203 VAL A N 1
ATOM 1580 C CA . VAL A 1 203 ? -13.899 -3.217 30.180 1.00 67.44 203 VAL A CA 1
ATOM 1581 C C . VAL A 1 203 ? -13.732 -4.586 30.847 1.00 67.44 203 VAL A C 1
ATOM 1583 O O . VAL A 1 203 ? -14.237 -4.816 31.940 1.00 67.44 203 VAL A O 1
ATOM 1586 N N . ARG A 1 204 ? -12.971 -5.483 30.215 1.00 67.31 204 ARG A N 1
ATOM 1587 C CA . ARG A 1 204 ? -12.699 -6.818 30.746 1.00 67.31 204 ARG A CA 1
ATOM 1588 C C . ARG A 1 204 ? -11.779 -6.818 31.963 1.00 67.31 204 ARG A C 1
ATOM 1590 O O . ARG A 1 204 ? -11.937 -7.681 32.812 1.00 67.31 204 ARG A O 1
ATOM 1597 N N . GLU A 1 205 ? -10.815 -5.905 32.025 1.00 67.81 205 GLU A N 1
ATOM 1598 C CA . GLU A 1 205 ? -9.919 -5.784 33.182 1.00 67.81 205 GLU A CA 1
ATOM 1599 C C . GLU A 1 205 ? -10.698 -5.285 34.414 1.00 67.81 205 GLU A C 1
ATOM 1601 O O . GLU A 1 205 ? -10.504 -5.811 35.503 1.00 67.81 205 GLU A O 1
ATOM 1606 N N . LEU A 1 206 ? -11.670 -4.382 34.227 1.00 68.62 206 LE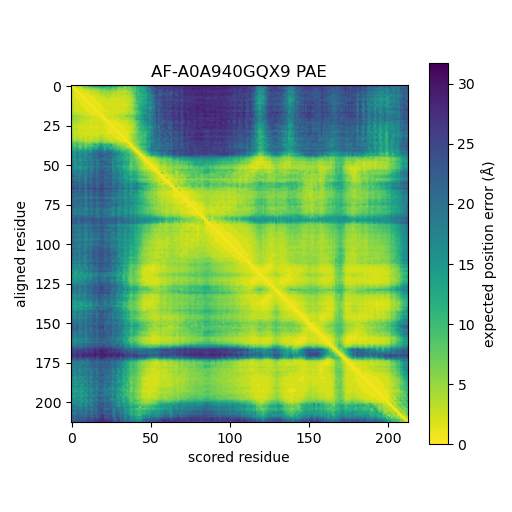U A N 1
ATOM 1607 C CA . LEU A 1 206 ? -12.494 -3.838 35.316 1.00 68.62 206 LEU A CA 1
ATOM 1608 C C . LEU A 1 206 ? -13.475 -4.860 35.939 1.00 68.62 206 LEU A C 1
ATOM 1610 O O . LEU A 1 206 ? -13.591 -4.906 37.160 1.00 68.62 206 LEU A O 1
ATOM 1614 N N . ASP A 1 207 ? -14.147 -5.707 35.143 1.00 59.88 207 ASP A N 1
ATOM 1615 C CA . ASP A 1 207 ? -15.073 -6.750 35.666 1.00 59.88 207 ASP A CA 1
ATOM 1616 C C . ASP A 1 207 ? -14.334 -7.863 36.442 1.00 59.88 207 ASP A C 1
ATOM 1618 O O . ASP A 1 207 ? -14.912 -8.533 37.296 1.00 59.88 207 ASP A O 1
ATOM 1622 N N . ILE A 1 208 ? -13.040 -8.074 36.176 1.00 64.75 208 ILE A N 1
ATOM 1623 C CA . ILE A 1 208 ? -12.236 -9.061 36.915 1.00 64.75 208 ILE A CA 1
ATOM 1624 C C . ILE A 1 208 ? -11.918 -8.550 38.323 1.00 64.75 208 ILE A C 1
ATOM 1626 O O . ILE A 1 208 ? -12.032 -9.315 39.283 1.00 64.75 208 ILE A O 1
ATOM 1630 N N . ASP A 1 209 ? -11.567 -7.271 38.451 1.00 68.00 209 ASP A N 1
ATOM 1631 C CA . ASP A 1 209 ? -11.230 -6.673 39.743 1.00 68.00 209 ASP A CA 1
ATOM 1632 C C . ASP A 1 209 ? -12.456 -6.622 40.674 1.00 68.00 209 ASP A C 1
ATOM 1634 O O . ASP A 1 209 ? -12.342 -6.986 41.846 1.00 68.00 209 ASP A O 1
ATOM 1638 N N . GLU A 1 210 ? -13.651 -6.296 40.160 1.00 62.50 210 GLU A N 1
ATOM 1639 C CA . GLU A 1 210 ? -14.897 -6.256 40.952 1.00 62.50 210 GLU A CA 1
ATOM 1640 C C . GLU A 1 210 ? -15.343 -7.623 41.503 1.00 62.50 210 GLU A C 1
ATOM 1642 O O . GLU A 1 210 ? -16.014 -7.673 42.531 1.00 62.50 210 GLU A O 1
ATOM 1647 N N . ARG A 1 211 ? -14.964 -8.742 40.869 1.00 55.91 211 ARG A N 1
ATOM 1648 C CA . ARG A 1 211 ? -15.297 -10.101 41.351 1.00 55.91 211 ARG A CA 1
ATOM 1649 C C . ARG A 1 211 ? -14.272 -10.692 42.319 1.00 55.91 211 ARG A C 1
ATOM 1651 O O . ARG A 1 211 ? -14.475 -11.806 42.803 1.00 55.91 211 ARG A O 1
ATOM 1658 N N . SER A 1 212 ? -13.159 -9.999 42.550 1.00 58.56 212 SER A N 1
ATOM 1659 C CA . SER A 1 212 ? -12.057 -10.467 43.402 1.00 58.56 212 SER A CA 1
ATOM 1660 C C . SER A 1 212 ? -12.109 -9.944 44.848 1.00 58.56 212 SER A C 1
ATOM 1662 O O . SER A 1 212 ? -11.192 -10.221 45.624 1.00 58.56 212 SER A O 1
ATOM 1664 N N . ILE A 1 213 ? -13.188 -9.236 45.214 1.00 50.31 213 ILE A N 1
ATOM 1665 C CA . ILE A 1 213 ? -13.482 -8.672 46.546 1.00 50.31 213 ILE A CA 1
ATOM 1666 C C . ILE A 1 213 ? -14.744 -9.336 47.107 1.00 50.31 213 ILE A C 1
ATOM 1668 O O . ILE A 1 213 ? -14.750 -9.641 48.322 1.00 50.31 213 ILE A O 1
#

Mean predict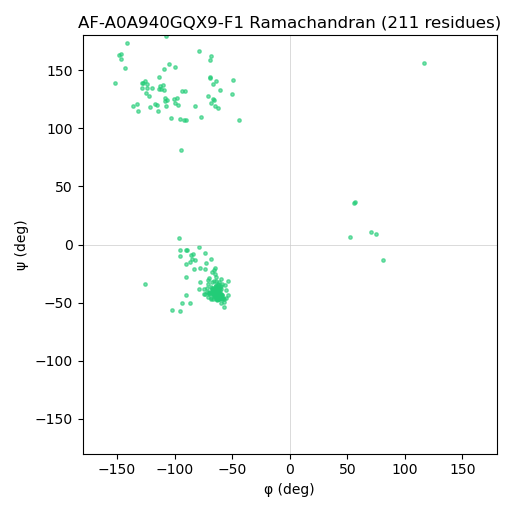ed aligned error: 11.03 Å

pLDDT: mean 84.08, std 11.08, range [41.38, 94.0]